Protein AF-A0A7S3B7K2-F1 (afdb_monomer)

Organism: NCBI:txid156174

pLDDT: mean 79.59, std 16.61, range [32.41, 98.31]

Mean predicted aligned error: 22.06 Å

Radius of gyration: 61.81 Å; Cα contacts (8 Å, |Δi|>4): 61; chains: 1; bounding box: 104×136×173 Å

Sequence (333 aa):
IVENVVEVEKVVGMREEEVEALRSSLQARADAEREELMKLNLLQRNEVERTQGELEAVQQRAAAEQEERDRLQHELEEIQAKIMHGGEHVQDRVTRQQQELNERARELEEQQAREIKLAQDRARAEEERLAQEEHYRTLEEEAEAKTKKLKQLYSKFRAAKTEILDLQAEQQQEKEDLLHTVRELTRQLHLQNMVI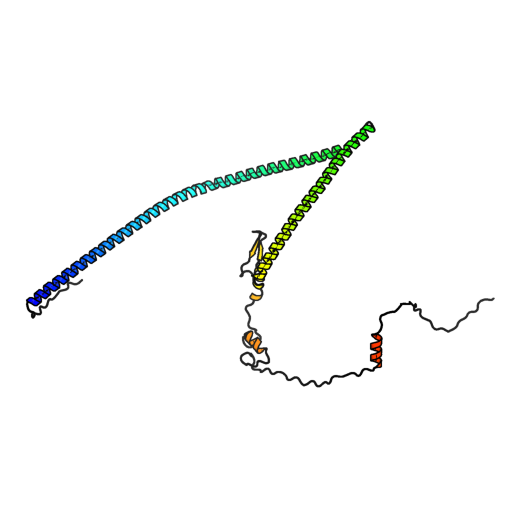DAFVPSEELAKLERRAVWDEDGSEEWRLLALSEVKDPEEEYRPVSQTSLLRPTSAFSLRLASDLSNNDPRFRADNVLSFDLDMPERTTADYEVDVNPTVRAALSAALQDDENLEVEAQENLPSMGGMGGWTPDAAGE

Foldseek 3Di:
DDDPDDDDDDPDDDDPVVVVVVVVVVVVVVVVVVVVVVVVVVVVVVVVVVVVVVVVVVVVVVVVVVVVVVVVVVVVVVVVVCVVVCVVVVVVVVVVVVVVVVVVVVVVVVVVVVVVVVVVVVVVVVVVVLPDDDDDPDPVVVVVVVVVSVVVVVVVVVVVVVVVVVVVVVVVVVVVVVVVVVVVVVVVVVVVVVVCVVPPPPVVVVVQVQQWDQDPPPDRDTDGHDPVVDDDPVVPDDDDQPPPQPDRADPVLVVQCVPLVRQDPVSDSDPDRRDDDDDDDDPDDDDDDPDDVVVVVVVVVVVDDPPDDDDDDDDDDDDDDDDDDDDDDDDDD

Secondary structure (DSSP, 8-state):
-------------S-HHHHHHHHHHHHHHHHHHHHHHHHHHHHHHHHHHHHHHHHHHHHHHHHHHHHHHHHHHHHHHHHHHHHHTTHHHHHHHHHHHHHHHHHHHHHHHHHHHHHHHHHHHHHHHHHHHHHSPP--SSHHHHHHHHHHHHHHHHHHHHHHHHHHHHHHHHHHHHHHHHHHHHHHHHHHHHHHHHHHHHHS-HHHHHHHHHHEEEETTTTSEEEEPPTTTS--TTTTS--PPPTTSSS---HHHHHHHH-TT---TTT-SSS-------PPP-----------HHHHHHHHHHTS--S--------------------PPP---

Solvent-accessible surface area (backbone atoms only — not comparable to full-atom values): 20617 Å² total; per-residue (Å²): 133,78,89,78,80,80,85,80,83,83,85,86,84,76,60,70,70,59,55,52,53,50,49,53,53,50,50,52,50,53,52,50,53,49,53,50,52,51,52,51,51,51,51,51,50,52,50,50,56,50,52,51,52,51,51,52,53,51,52,54,52,52,50,54,51,49,55,53,50,54,51,53,47,52,53,48,51,51,52,48,48,56,48,64,72,37,50,64,58,49,54,52,50,51,52,51,52,50,49,55,50,52,51,51,50,50,53,48,52,51,48,51,53,52,49,53,50,52,51,51,53,51,53,51,53,52,50,52,64,67,66,55,85,80,88,65,95,45,74,67,59,41,51,53,51,52,51,52,51,49,53,52,50,51,51,52,50,52,51,53,52,49,49,53,52,52,52,51,51,50,54,51,49,54,50,50,52,51,52,48,51,52,54,50,53,50,52,50,50,52,50,51,50,52,51,43,67,75,73,48,58,70,70,60,50,54,55,48,60,76,32,53,41,77,34,82,90,77,78,73,42,83,42,74,60,57,78,87,74,59,75,55,82,77,70,75,56,75,88,71,75,67,82,89,47,98,57,90,71,54,72,68,35,50,58,50,43,69,37,56,88,52,65,59,71,89,42,42,96,58,101,66,84,58,72,86,80,85,73,79,78,84,90,73,80,87,86,84,81,88,74,59,67,68,61,55,50,52,55,53,51,76,72,61,85,93,82,86,83,85,86,78,87,77,84,88,73,87,83,81,83,84,89,81,86,88,85,83,87,83,87,82,138

Structure (mmCIF, N/CA/C/O backbone):
data_AF-A0A7S3B7K2-F1
#
_entry.id   AF-A0A7S3B7K2-F1
#
loop_
_atom_site.group_PDB
_atom_site.id
_atom_site.type_symbol
_atom_site.label_atom_id
_atom_site.label_alt_id
_atom_site.label_comp_id
_atom_site.label_asym_id
_atom_site.label_entity_id
_atom_site.label_seq_id
_atom_site.pdbx_PDB_ins_code
_atom_site.Cartn_x
_atom_site.Cartn_y
_atom_site.Cartn_z
_atom_site.occupancy
_atom_site.B_iso_or_equiv
_atom_site.auth_seq_id
_atom_site.auth_comp_id
_atom_site.auth_asym_id
_atom_site.auth_atom_id
_atom_site.pdbx_PDB_model_num
ATOM 1 N N . ILE A 1 1 ? 59.067 40.474 -67.879 1.00 32.41 1 ILE A N 1
ATOM 2 C CA . ILE A 1 1 ? 59.082 39.691 -69.136 1.00 32.41 1 ILE A CA 1
ATOM 3 C C . ILE A 1 1 ? 59.601 40.649 -70.195 1.00 32.41 1 ILE A C 1
ATOM 5 O O . ILE A 1 1 ? 58.981 41.682 -70.387 1.00 32.41 1 ILE A O 1
ATOM 9 N N . VAL A 1 2 ? 60.908 40.577 -70.451 1.00 39.50 2 VAL A N 1
ATOM 10 C CA . VAL A 1 2 ? 61.465 40.072 -71.720 1.00 39.50 2 VAL A CA 1
ATOM 11 C C . VAL A 1 2 ? 61.005 40.968 -72.870 1.00 39.50 2 VAL A C 1
ATOM 13 O O . VAL A 1 2 ? 59.873 40.858 -73.331 1.00 39.50 2 VAL A O 1
ATOM 16 N N . GLU A 1 3 ? 61.886 41.883 -73.281 1.00 40.19 3 GLU A N 1
ATOM 17 C CA . GLU A 1 3 ? 61.774 42.585 -74.558 1.00 40.19 3 GLU A CA 1
ATOM 18 C C . GLU A 1 3 ? 61.804 41.527 -75.667 1.00 40.19 3 GLU A C 1
ATOM 20 O O . GLU A 1 3 ? 62.858 41.001 -76.019 1.00 40.19 3 GLU A O 1
ATOM 25 N N . ASN A 1 4 ? 60.632 41.154 -76.179 1.00 44.94 4 ASN A N 1
ATOM 26 C CA . ASN A 1 4 ? 60.542 40.323 -77.370 1.00 44.94 4 ASN A CA 1
ATOM 27 C C . ASN A 1 4 ? 60.810 41.214 -78.583 1.00 44.94 4 ASN A C 1
ATOM 29 O O . ASN A 1 4 ? 59.931 41.939 -79.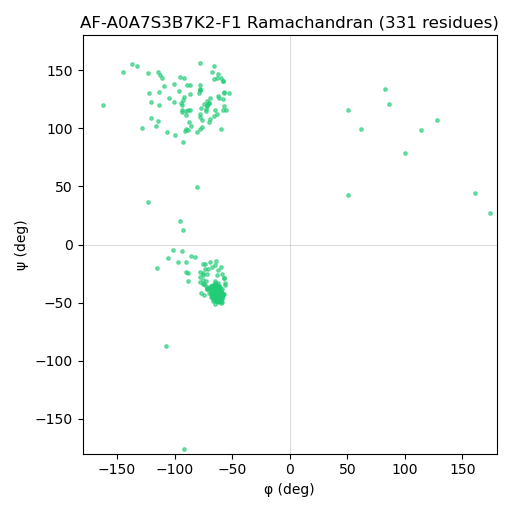050 1.00 44.94 4 ASN A O 1
ATOM 33 N N . VAL A 1 5 ? 62.046 41.158 -79.075 1.00 44.50 5 VAL A N 1
ATOM 34 C CA . VAL A 1 5 ? 62.423 41.658 -80.397 1.00 44.50 5 VAL A CA 1
ATOM 35 C C . VAL A 1 5 ? 61.706 40.789 -81.430 1.00 44.50 5 VAL A C 1
ATOM 37 O O . VAL A 1 5 ? 61.988 39.601 -81.560 1.00 44.50 5 VAL A O 1
ATOM 40 N N . VAL A 1 6 ? 60.732 41.370 -82.129 1.00 47.88 6 VAL A N 1
ATOM 41 C CA . VAL A 1 6 ? 60.029 40.711 -83.234 1.00 47.88 6 VAL A CA 1
ATOM 42 C C . VAL A 1 6 ? 60.778 41.041 -84.522 1.00 47.88 6 VAL A C 1
ATOM 44 O O . VAL A 1 6 ? 60.609 42.120 -85.091 1.00 47.88 6 VAL A O 1
ATOM 47 N N . GLU A 1 7 ? 61.631 40.124 -84.970 1.00 43.75 7 GLU A N 1
ATOM 48 C CA . GLU A 1 7 ? 62.194 40.157 -86.320 1.00 43.75 7 GLU A CA 1
ATOM 49 C C . GLU A 1 7 ? 61.115 39.724 -87.319 1.00 43.75 7 GLU A C 1
ATOM 51 O O . GLU A 1 7 ? 60.549 38.636 -87.220 1.00 43.75 7 GLU A O 1
ATOM 56 N N . VAL A 1 8 ? 60.796 40.598 -88.276 1.00 47.47 8 VAL A N 1
ATOM 57 C CA . VAL A 1 8 ? 59.839 40.307 -89.349 1.00 47.47 8 VAL A CA 1
ATOM 58 C C . VAL A 1 8 ? 60.617 40.107 -90.645 1.00 47.47 8 VAL A C 1
ATOM 60 O O . VAL A 1 8 ? 60.951 41.071 -91.337 1.00 47.47 8 VAL A O 1
ATOM 63 N N . GLU A 1 9 ? 60.895 38.852 -90.990 1.00 45.09 9 GLU A N 1
ATOM 64 C CA . GLU A 1 9 ? 61.381 38.482 -92.320 1.00 45.09 9 GLU A CA 1
ATOM 65 C C . GLU A 1 9 ? 60.247 38.621 -93.348 1.00 45.09 9 GLU A C 1
ATOM 67 O O . GLU A 1 9 ? 59.204 37.969 -93.265 1.00 45.09 9 GLU A O 1
ATOM 72 N N . LYS A 1 10 ? 60.438 39.491 -94.347 1.00 44.53 10 LYS A N 1
ATOM 73 C CA . LYS A 1 10 ? 59.529 39.610 -95.495 1.00 44.53 10 LYS A CA 1
ATOM 74 C C . LYS A 1 10 ? 59.916 38.596 -96.568 1.00 44.53 10 LYS A C 1
ATOM 76 O O . LYS A 1 10 ? 60.820 38.847 -97.360 1.00 44.53 10 LYS A O 1
ATOM 81 N N . VAL A 1 11 ? 59.176 37.495 -96.648 1.00 45.12 11 VAL A N 1
ATOM 82 C CA . VAL A 1 11 ? 59.174 36.622 -97.830 1.00 45.12 11 VAL A CA 1
ATOM 83 C C . VAL A 1 11 ? 58.297 37.279 -98.903 1.00 45.12 11 VAL A C 1
ATOM 85 O O . VAL A 1 11 ? 57.085 37.404 -98.742 1.00 45.12 11 VAL A O 1
ATOM 88 N N . VAL A 1 12 ? 58.919 37.772 -99.977 1.00 43.56 12 VAL A N 1
ATOM 89 C CA . VAL A 1 12 ? 58.253 38.476 -101.086 1.00 43.56 12 VAL A CA 1
ATOM 90 C C . VAL A 1 12 ? 57.928 37.472 -102.191 1.00 43.56 12 VAL A C 1
ATOM 92 O O . VAL A 1 12 ? 58.836 36.927 -102.813 1.00 43.56 12 VAL A O 1
ATOM 95 N N . GLY A 1 13 ? 56.640 37.229 -102.441 1.00 49.91 13 GLY A N 1
ATOM 96 C CA . GLY A 1 13 ? 56.217 36.333 -103.523 1.00 49.91 13 GLY A CA 1
ATOM 97 C C . GLY A 1 13 ? 54.722 36.019 -103.609 1.00 49.91 13 GLY A C 1
ATOM 98 O O . GLY A 1 13 ? 54.377 34.953 -104.104 1.00 49.91 13 GLY A O 1
ATOM 99 N N . MET A 1 14 ? 53.835 36.903 -103.142 1.00 49.34 14 MET A N 1
ATOM 100 C CA . MET A 1 14 ? 52.381 36.775 -103.341 1.00 49.34 14 MET A CA 1
ATOM 101 C C . MET A 1 14 ? 51.836 38.029 -104.032 1.00 49.34 14 MET A C 1
ATOM 103 O O . MET A 1 14 ? 52.397 39.114 -103.867 1.00 49.34 14 MET A O 1
ATOM 107 N N . ARG A 1 15 ? 50.790 37.875 -104.854 1.00 54.03 15 ARG A N 1
ATOM 108 C CA . ARG A 1 15 ? 50.164 38.972 -105.618 1.00 54.03 15 ARG A CA 1
ATOM 109 C C . ARG A 1 15 ? 49.562 40.002 -104.647 1.00 54.03 15 ARG A C 1
ATOM 111 O O . ARG A 1 15 ? 49.041 39.619 -103.605 1.00 54.03 15 ARG A O 1
ATOM 118 N N . GLU A 1 16 ? 49.623 41.296 -104.972 1.00 56.91 16 GLU A N 1
ATOM 119 C CA . GLU A 1 16 ? 49.194 42.391 -104.073 1.00 56.91 16 GLU A CA 1
ATOM 120 C C . GLU A 1 16 ? 47.730 42.254 -103.605 1.00 56.91 16 GLU A C 1
ATOM 122 O O . GLU A 1 16 ? 47.440 42.485 -102.432 1.00 56.91 16 GLU A O 1
ATOM 127 N N . GLU A 1 17 ? 46.840 41.747 -104.465 1.00 62.03 17 GLU A N 1
ATOM 128 C CA . GLU A 1 17 ? 45.433 41.467 -104.130 1.00 62.03 17 GLU A CA 1
ATOM 129 C C . GLU A 1 17 ? 45.273 40.381 -103.044 1.00 62.03 17 GLU A C 1
ATOM 131 O O . GLU A 1 17 ? 44.391 40.469 -102.190 1.00 62.03 17 GLU A O 1
ATOM 136 N N . GLU A 1 18 ? 46.153 39.374 -103.018 1.00 59.00 18 GLU A N 1
ATOM 137 C CA . GLU A 1 18 ? 46.124 38.299 -102.016 1.00 59.00 18 GLU A CA 1
ATOM 138 C C . GLU A 1 18 ? 46.626 38.798 -100.652 1.00 59.00 18 GLU A C 1
ATOM 140 O O . GLU A 1 18 ? 46.107 38.387 -99.616 1.00 59.00 18 GLU A O 1
ATOM 145 N N . VAL A 1 19 ? 47.587 39.731 -100.632 1.00 62.47 19 VAL A N 1
ATOM 146 C CA . VAL A 1 19 ? 48.135 40.336 -99.404 1.00 62.47 19 VAL A CA 1
ATOM 147 C C . VAL A 1 19 ? 47.135 41.297 -98.752 1.00 62.47 19 VAL A C 1
ATOM 149 O O . VAL A 1 19 ? 47.023 41.329 -97.524 1.00 62.47 19 VAL A O 1
ATOM 152 N N . GLU A 1 20 ? 46.382 42.063 -99.543 1.00 69.44 20 GLU A N 1
ATOM 153 C CA . GLU A 1 20 ? 45.321 42.948 -99.040 1.00 69.44 20 GLU A CA 1
ATOM 154 C C . GLU A 1 20 ? 44.092 42.168 -98.547 1.00 69.44 20 GLU A C 1
ATOM 156 O O . GLU A 1 20 ? 43.541 42.481 -97.484 1.00 69.44 20 GLU A O 1
ATOM 161 N N . ALA A 1 21 ? 43.712 41.089 -99.238 1.00 74.31 21 ALA A N 1
ATOM 162 C CA . ALA A 1 21 ? 42.692 40.160 -98.754 1.00 74.31 21 ALA A CA 1
ATOM 163 C C . ALA A 1 21 ? 43.126 39.471 -97.445 1.00 74.31 21 ALA A C 1
ATOM 165 O O . ALA A 1 21 ? 42.337 39.370 -96.502 1.00 74.31 21 ALA A O 1
ATOM 166 N N . LEU A 1 22 ? 44.400 39.069 -97.327 1.00 72.50 22 LEU A N 1
ATOM 167 C CA . LEU A 1 22 ? 44.930 38.497 -96.087 1.00 72.50 22 LEU A CA 1
ATOM 168 C C . LEU A 1 22 ? 44.886 39.517 -94.942 1.00 72.50 22 LEU A C 1
ATOM 170 O O . LEU A 1 22 ? 44.427 39.187 -93.852 1.00 72.50 22 LEU A O 1
ATOM 174 N N . ARG A 1 23 ? 45.304 40.766 -95.186 1.00 72.94 23 ARG A N 1
ATOM 175 C CA . ARG A 1 23 ? 45.275 41.843 -94.182 1.00 72.94 23 ARG A CA 1
ATOM 176 C C . ARG A 1 23 ? 43.864 42.176 -93.718 1.00 72.94 23 ARG A C 1
ATOM 178 O O . ARG A 1 23 ? 43.651 42.232 -92.514 1.00 72.94 23 ARG A O 1
ATOM 185 N N . SER A 1 24 ? 42.906 42.341 -94.628 1.00 79.88 24 SER A N 1
ATOM 186 C CA . SER A 1 24 ? 41.510 42.615 -94.252 1.00 79.88 24 SER A CA 1
ATOM 187 C C . SER A 1 24 ? 40.878 41.443 -93.491 1.00 79.88 24 SER A C 1
ATOM 189 O O . SER A 1 24 ? 40.187 41.666 -92.500 1.00 79.88 24 SER A O 1
ATOM 191 N N . SER A 1 25 ? 41.187 40.195 -93.867 1.00 79.25 2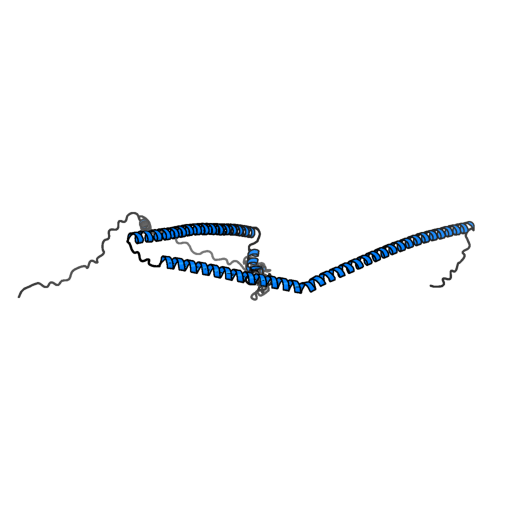5 SER A N 1
ATOM 192 C CA . SER A 1 25 ? 40.732 39.009 -93.126 1.00 79.25 25 SER A CA 1
ATOM 193 C C . SER A 1 25 ? 41.363 38.889 -91.730 1.00 79.25 25 SER A C 1
ATOM 195 O O . SER A 1 25 ? 40.678 38.518 -90.779 1.00 79.25 25 SER A O 1
ATOM 197 N N . LEU A 1 26 ? 42.644 39.244 -91.579 1.00 77.38 26 LEU A N 1
ATOM 198 C CA . LEU A 1 26 ? 43.333 39.289 -90.286 1.00 77.38 26 LEU A CA 1
ATOM 199 C C . LEU A 1 26 ? 42.789 40.413 -89.401 1.00 77.38 26 LEU A C 1
ATOM 201 O O . LEU A 1 26 ? 42.630 40.218 -88.201 1.00 77.38 26 LEU A O 1
ATOM 205 N N . GLN A 1 27 ? 42.468 41.565 -89.988 1.00 79.69 27 GLN A N 1
ATOM 206 C CA . GLN A 1 27 ? 41.894 42.701 -89.275 1.00 79.69 27 GLN A CA 1
ATOM 207 C C . GLN A 1 27 ? 40.470 42.387 -88.795 1.00 79.69 27 GLN A C 1
ATOM 209 O O . GLN A 1 27 ? 40.170 42.589 -87.625 1.00 79.69 27 GLN A O 1
ATOM 214 N N . ALA A 1 28 ? 39.646 41.754 -89.638 1.00 82.88 28 ALA A N 1
ATOM 215 C CA . ALA A 1 28 ? 38.327 41.258 -89.246 1.00 82.88 28 ALA A CA 1
ATOM 216 C C . ALA A 1 28 ? 38.397 40.186 -88.141 1.00 82.88 28 ALA A C 1
ATOM 218 O O . ALA A 1 28 ? 37.560 40.183 -87.242 1.00 82.88 28 ALA A O 1
ATOM 219 N N . ARG A 1 29 ? 39.404 39.298 -88.167 1.00 81.69 29 ARG A N 1
ATOM 220 C CA . ARG A 1 29 ? 39.645 38.332 -87.078 1.00 81.69 29 ARG A CA 1
ATOM 221 C C . ARG A 1 29 ? 40.063 39.021 -85.780 1.00 81.69 29 ARG A C 1
ATOM 223 O O . ARG A 1 29 ? 39.523 38.688 -84.735 1.00 81.69 29 ARG A O 1
ATOM 230 N N . ALA A 1 30 ? 40.961 40.001 -85.845 1.00 80.38 30 ALA A N 1
ATOM 231 C CA . ALA A 1 30 ? 41.401 40.752 -84.671 1.00 80.38 30 ALA A CA 1
ATOM 232 C C . ALA A 1 30 ? 40.271 41.592 -84.050 1.00 80.38 30 ALA A C 1
ATOM 234 O O . ALA A 1 30 ? 40.184 41.704 -82.828 1.00 80.38 30 ALA A O 1
ATOM 235 N N . ASP A 1 31 ? 39.396 42.175 -84.872 1.00 82.56 31 ASP A N 1
ATOM 236 C CA . ASP A 1 31 ? 38.240 42.930 -84.387 1.00 82.56 31 ASP A CA 1
ATOM 237 C C . ASP A 1 31 ? 37.167 41.995 -83.799 1.00 82.56 31 ASP A C 1
ATOM 239 O O . ASP A 1 31 ? 36.627 42.295 -82.734 1.00 82.56 31 ASP A O 1
ATOM 243 N N . ALA A 1 32 ? 36.947 40.813 -84.388 1.00 84.44 32 ALA A N 1
ATOM 244 C CA . ALA A 1 32 ? 36.090 39.780 -83.800 1.00 84.44 32 ALA A CA 1
ATOM 245 C C . ALA A 1 32 ? 36.627 39.277 -82.444 1.00 84.44 32 ALA A C 1
ATOM 247 O O . ALA A 1 32 ? 35.878 39.222 -81.471 1.00 84.44 32 ALA A O 1
ATOM 248 N N . GLU A 1 33 ? 37.930 38.993 -82.341 1.00 83.94 33 GLU A N 1
ATOM 249 C CA . GLU A 1 33 ? 38.580 38.603 -81.080 1.00 83.94 33 GLU A CA 1
ATOM 250 C C . GLU A 1 33 ? 38.473 39.709 -80.014 1.00 83.94 33 GLU A C 1
ATOM 252 O O . GLU A 1 33 ? 38.228 39.432 -78.839 1.00 83.94 33 GLU A O 1
ATOM 257 N N . ARG A 1 34 ? 38.598 40.986 -80.403 1.00 83.19 34 ARG A N 1
ATOM 258 C CA . ARG A 1 34 ? 38.394 42.127 -79.493 1.00 83.19 34 ARG A CA 1
ATOM 259 C C . ARG A 1 34 ? 36.957 42.227 -78.998 1.00 83.19 34 ARG A C 1
ATOM 261 O O . ARG A 1 34 ? 36.751 42.470 -77.810 1.00 83.19 34 ARG A O 1
ATOM 268 N N . GLU A 1 35 ? 35.975 42.049 -79.875 1.00 85.44 35 GLU A N 1
ATOM 269 C CA . GLU A 1 35 ? 34.563 42.053 -79.488 1.00 85.44 35 GLU A CA 1
ATOM 270 C C . GLU A 1 35 ? 34.222 40.889 -78.549 1.00 85.44 35 GLU A C 1
ATOM 272 O O . GLU A 1 35 ? 33.465 41.072 -77.592 1.00 85.44 35 GLU A O 1
ATOM 277 N N . GLU A 1 36 ? 34.791 39.706 -78.776 1.00 86.44 36 GLU A N 1
ATOM 278 C CA . GLU A 1 36 ? 34.639 38.552 -77.886 1.00 86.44 36 GLU A CA 1
ATOM 279 C C . GLU A 1 36 ? 35.268 38.802 -76.512 1.00 86.44 36 GLU A C 1
ATOM 281 O O . GLU A 1 36 ? 34.627 38.553 -75.489 1.00 86.44 36 GLU A O 1
ATOM 286 N N . LEU A 1 37 ? 36.472 39.380 -76.464 1.00 83.06 37 LEU A N 1
ATOM 287 C CA . LEU A 1 37 ? 37.129 39.752 -75.208 1.00 83.06 37 LEU A CA 1
ATOM 288 C C . LEU A 1 37 ? 36.356 40.831 -74.441 1.00 83.06 37 LEU A C 1
ATOM 290 O O . LEU A 1 37 ? 36.249 40.748 -73.218 1.00 83.06 37 LEU A O 1
ATOM 294 N N . MET A 1 38 ? 35.779 41.822 -75.129 1.00 84.06 38 MET A N 1
ATOM 295 C CA . MET A 1 38 ? 34.927 42.827 -74.483 1.00 84.06 38 MET A CA 1
ATOM 296 C C . MET A 1 38 ? 33.649 42.207 -73.915 1.00 84.06 38 MET A C 1
ATOM 298 O O . MET A 1 38 ? 33.267 42.528 -72.789 1.00 84.06 38 MET A O 1
ATOM 302 N N . LYS A 1 39 ? 33.008 41.288 -74.650 1.00 88.31 39 LYS A N 1
ATOM 303 C CA . LYS A 1 39 ? 31.843 40.538 -74.155 1.00 88.31 39 LYS A CA 1
ATOM 304 C C . LYS A 1 39 ? 32.209 39.702 -72.931 1.00 88.31 39 LYS A C 1
ATOM 306 O O . LYS A 1 39 ? 31.484 39.740 -71.941 1.00 88.31 39 LYS A O 1
ATOM 311 N N . LEU A 1 40 ? 33.348 39.009 -72.963 1.00 88.00 40 LEU A N 1
ATOM 312 C CA . LEU A 1 40 ? 33.837 38.220 -71.834 1.00 88.00 40 LEU A CA 1
ATOM 313 C C . LEU A 1 40 ? 34.119 39.100 -70.610 1.00 88.00 40 LEU A C 1
ATOM 315 O O . LEU A 1 40 ? 33.705 38.760 -69.506 1.00 88.00 40 LEU A O 1
ATOM 319 N N . ASN A 1 41 ? 34.764 40.253 -70.797 1.00 87.12 41 ASN A N 1
ATOM 320 C CA . ASN A 1 41 ? 35.059 41.177 -69.704 1.00 87.12 41 ASN A CA 1
ATOM 321 C C . ASN A 1 41 ? 33.782 41.777 -69.094 1.00 87.12 41 ASN A C 1
ATOM 323 O O . ASN A 1 41 ? 33.684 41.904 -67.875 1.00 87.12 41 ASN A O 1
ATOM 327 N N . LEU A 1 42 ? 32.779 42.086 -69.922 1.00 90.06 42 LEU A N 1
ATOM 328 C CA . LEU A 1 42 ? 31.476 42.554 -69.453 1.00 90.06 42 LEU A CA 1
ATOM 329 C C . LEU A 1 42 ? 30.747 41.476 -68.638 1.00 90.06 42 LEU A C 1
ATOM 331 O O . LEU A 1 42 ? 30.188 41.779 -67.587 1.00 90.06 42 LEU A O 1
ATOM 335 N N . LEU A 1 43 ? 30.778 40.219 -69.091 1.00 87.81 43 LEU A N 1
ATOM 336 C CA . LEU A 1 43 ? 30.202 39.091 -68.354 1.00 87.81 43 LEU A CA 1
ATOM 337 C C . LEU A 1 43 ? 30.907 38.883 -67.009 1.00 87.81 43 LEU A C 1
ATOM 339 O O . LEU A 1 43 ? 30.234 38.824 -65.985 1.00 87.81 43 LEU A O 1
ATOM 343 N N . GLN A 1 44 ? 32.242 38.879 -66.995 1.00 86.81 44 GLN A N 1
ATOM 344 C CA . GLN A 1 44 ? 33.032 38.769 -65.765 1.00 86.81 44 GLN A CA 1
ATOM 345 C C . GLN A 1 44 ? 32.737 39.910 -64.791 1.00 86.81 44 GLN A C 1
ATOM 347 O O . GLN A 1 44 ? 32.572 39.682 -63.597 1.00 86.81 44 GLN A O 1
ATOM 352 N N . ARG A 1 45 ? 32.629 41.144 -65.288 1.00 87.69 45 ARG A N 1
ATOM 353 C CA . ARG A 1 45 ? 32.286 42.297 -64.455 1.00 87.69 45 ARG A CA 1
ATOM 354 C C . ARG A 1 45 ? 30.891 42.160 -63.847 1.00 87.69 45 ARG A C 1
ATOM 356 O O . ARG A 1 45 ? 30.738 42.396 -62.655 1.00 87.69 45 ARG A O 1
ATOM 363 N N . ASN A 1 46 ? 29.908 41.717 -64.629 1.00 89.69 46 ASN A N 1
ATOM 364 C CA . ASN A 1 46 ? 28.558 41.466 -64.128 1.00 89.69 46 ASN A CA 1
ATOM 365 C C . ASN A 1 46 ? 28.535 40.341 -63.078 1.00 89.69 46 ASN A C 1
ATOM 367 O O . ASN A 1 46 ? 27.794 40.432 -62.105 1.00 89.69 46 ASN A O 1
ATOM 371 N N . GLU A 1 47 ? 29.335 39.285 -63.240 1.00 88.75 47 GLU A N 1
ATOM 372 C CA . GLU A 1 47 ? 29.463 38.212 -62.242 1.00 88.75 47 GLU A CA 1
ATOM 373 C C . GLU A 1 47 ? 30.125 38.706 -60.948 1.00 88.75 47 GLU A C 1
ATOM 375 O O . GLU A 1 47 ? 29.665 38.380 -59.852 1.00 88.75 47 GLU A O 1
ATOM 380 N N . VAL A 1 48 ? 31.155 39.548 -61.053 1.00 91.31 48 VAL A N 1
ATOM 381 C CA . VAL A 1 48 ? 31.792 40.187 -59.893 1.00 91.31 48 VAL A CA 1
ATOM 382 C C . VAL A 1 48 ? 30.813 41.118 -59.173 1.00 91.31 48 VAL A C 1
ATOM 384 O O . VAL A 1 48 ? 30.695 41.042 -57.956 1.00 91.31 48 VAL A O 1
ATOM 387 N N . GLU A 1 49 ? 30.056 41.944 -59.896 1.00 91.06 49 GLU A N 1
ATOM 388 C CA . GLU A 1 49 ? 29.063 42.847 -59.292 1.00 91.06 49 GLU A CA 1
ATOM 389 C C . GLU A 1 49 ? 27.923 42.063 -58.610 1.00 91.06 49 GLU A C 1
ATOM 391 O O . GLU A 1 49 ? 27.483 42.427 -57.519 1.00 91.06 49 GLU A O 1
ATOM 396 N N . ARG A 1 50 ? 27.488 40.934 -59.189 1.00 91.12 50 ARG A N 1
ATOM 397 C CA . ARG A 1 50 ? 26.487 40.047 -58.566 1.00 91.12 50 ARG A CA 1
ATOM 398 C C . ARG A 1 50 ? 27.008 39.378 -57.299 1.00 91.12 50 ARG A C 1
ATOM 400 O O . ARG A 1 50 ? 26.329 39.415 -56.278 1.00 91.12 50 ARG A O 1
ATOM 407 N N . THR A 1 51 ? 28.205 38.799 -57.352 1.00 89.44 51 THR A N 1
ATOM 408 C CA . THR A 1 51 ? 28.809 38.118 -56.194 1.00 89.44 51 THR A CA 1
ATOM 409 C C . THR A 1 51 ? 29.140 39.093 -55.063 1.00 89.44 51 THR A C 1
ATOM 411 O O . THR A 1 51 ? 28.955 38.752 -53.897 1.00 89.44 51 THR A O 1
ATOM 414 N N . GLN A 1 52 ? 29.552 40.325 -55.382 1.00 91.31 52 GLN A N 1
ATOM 415 C CA . GLN A 1 52 ? 29.727 41.392 -54.392 1.00 91.31 52 GLN A CA 1
ATOM 416 C C . GLN A 1 52 ? 28.399 41.777 -53.732 1.00 91.31 52 GLN A C 1
ATOM 418 O O . GLN A 1 52 ? 28.329 41.818 -52.505 1.00 91.31 52 GLN A O 1
ATOM 423 N N . GLY A 1 53 ? 27.329 41.966 -54.512 1.00 92.88 53 GLY A N 1
ATOM 424 C CA . GLY A 1 53 ? 26.003 42.262 -53.961 1.00 92.88 53 GLY A CA 1
ATOM 425 C C . GLY A 1 53 ? 25.447 41.135 -53.080 1.00 92.88 53 GLY A C 1
ATOM 426 O O . GLY A 1 53 ? 24.859 41.396 -52.031 1.00 92.88 53 GLY A O 1
ATOM 427 N N . GLU A 1 54 ? 25.663 39.874 -53.462 1.00 91.81 54 GLU A N 1
ATOM 428 C CA . GLU A 1 54 ? 25.284 38.716 -52.643 1.00 91.81 54 GLU A CA 1
ATOM 429 C C . GLU A 1 54 ? 26.080 38.659 -51.332 1.00 91.81 54 GLU A C 1
ATOM 431 O O . GLU A 1 54 ? 25.497 38.412 -50.273 1.00 91.81 54 GLU A O 1
ATOM 436 N N . LEU A 1 55 ? 27.385 38.945 -51.372 1.00 90.19 55 LEU A N 1
ATOM 437 C CA . LEU A 1 55 ? 28.232 38.982 -50.180 1.00 9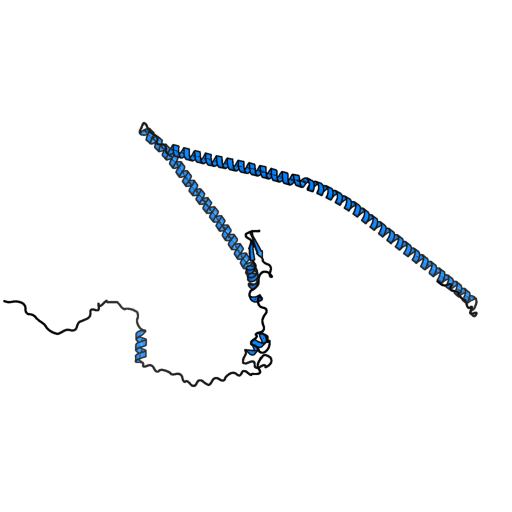0.19 55 LEU A CA 1
ATOM 438 C C . LEU A 1 55 ? 27.800 40.092 -49.210 1.00 90.19 55 LEU A C 1
ATOM 440 O O . LEU A 1 55 ? 27.682 39.839 -48.011 1.00 90.19 55 LEU A O 1
ATOM 444 N N . GLU A 1 56 ? 27.515 41.293 -49.716 1.00 93.44 56 GLU A N 1
ATOM 445 C CA . GLU A 1 56 ? 27.016 42.414 -48.911 1.00 93.44 56 GLU A CA 1
ATOM 446 C C . GLU A 1 56 ? 25.652 42.097 -48.278 1.00 93.44 56 GLU A C 1
ATOM 448 O O . GLU A 1 56 ? 25.440 42.356 -47.092 1.00 93.44 56 GLU A O 1
ATOM 453 N N . ALA A 1 57 ? 24.742 41.462 -49.024 1.00 93.88 57 ALA A N 1
ATOM 454 C CA . ALA A 1 57 ? 23.443 41.046 -48.499 1.00 93.88 57 ALA A CA 1
ATOM 455 C C . ALA A 1 57 ? 23.570 39.989 -47.387 1.00 93.88 57 ALA A C 1
ATOM 457 O O . ALA A 1 57 ? 22.838 40.040 -46.395 1.00 93.88 57 ALA A O 1
ATOM 458 N N . VAL A 1 58 ? 24.500 39.038 -47.523 1.00 93.94 58 VAL A N 1
ATOM 459 C CA . VAL A 1 58 ? 24.785 38.040 -46.479 1.00 93.94 58 VAL A CA 1
ATOM 460 C C . VAL A 1 58 ? 25.393 38.703 -45.241 1.00 93.94 58 VAL A C 1
ATOM 462 O O . VAL A 1 58 ? 24.977 38.390 -44.127 1.00 93.94 58 VAL A O 1
ATOM 465 N N . GLN A 1 59 ? 26.314 39.654 -45.414 1.00 91.31 59 GLN A N 1
ATOM 466 C CA . GLN A 1 59 ? 26.908 40.398 -44.298 1.00 91.31 59 GLN A CA 1
ATOM 467 C C . GLN A 1 59 ? 25.868 41.216 -43.525 1.00 91.31 59 GLN A C 1
ATOM 469 O O . GLN A 1 59 ? 25.862 41.183 -42.297 1.00 91.31 59 GLN A O 1
ATOM 474 N N . GLN A 1 60 ? 24.949 41.896 -44.217 1.00 92.75 60 GLN A N 1
ATOM 475 C CA . GLN A 1 60 ? 23.872 42.648 -43.564 1.00 92.75 60 GLN A CA 1
ATOM 476 C C . GLN A 1 60 ? 22.919 41.739 -42.779 1.00 92.75 60 GLN A C 1
ATOM 478 O O . GLN A 1 60 ? 22.527 42.076 -41.664 1.00 92.75 60 GLN A O 1
ATOM 483 N N . ARG A 1 61 ? 22.574 40.563 -43.324 1.00 92.12 61 ARG A N 1
ATOM 484 C CA . ARG A 1 61 ? 21.751 39.573 -42.610 1.00 92.12 61 ARG A CA 1
ATOM 485 C C . ARG A 1 61 ? 22.451 39.044 -41.364 1.00 92.12 61 ARG A C 1
ATOM 487 O O . ARG A 1 61 ? 21.824 38.973 -40.315 1.00 92.12 61 ARG A O 1
ATOM 494 N N . ALA A 1 62 ? 23.741 38.729 -41.473 1.00 91.06 62 ALA A N 1
ATOM 495 C CA . ALA A 1 62 ? 24.535 38.279 -40.337 1.00 91.06 62 ALA A CA 1
ATOM 496 C C . ALA A 1 62 ? 24.620 39.357 -39.244 1.00 91.06 62 ALA A C 1
ATOM 498 O O . ALA A 1 62 ? 24.481 39.033 -38.072 1.00 91.06 62 ALA A O 1
ATOM 499 N N . ALA A 1 63 ? 24.794 40.632 -39.608 1.00 94.56 63 ALA A N 1
ATOM 500 C CA . ALA A 1 63 ? 24.812 41.733 -38.645 1.00 94.56 63 ALA A CA 1
ATOM 501 C C . ALA A 1 63 ? 23.468 41.889 -37.910 1.00 94.56 63 ALA A C 1
ATOM 503 O O . ALA A 1 63 ? 23.454 41.968 -36.686 1.00 94.56 63 ALA A O 1
ATOM 504 N N . ALA A 1 64 ? 22.345 41.852 -38.635 1.00 94.31 64 ALA A N 1
ATOM 505 C CA . ALA A 1 64 ? 21.015 41.916 -38.026 1.00 94.31 64 ALA A CA 1
ATOM 506 C C . ALA A 1 64 ? 20.747 40.727 -37.084 1.00 94.31 64 ALA A C 1
ATOM 508 O O . ALA A 1 64 ? 20.167 40.898 -36.017 1.00 94.31 64 ALA A O 1
ATOM 509 N N . GLU A 1 65 ? 21.202 39.526 -37.449 1.00 92.62 65 GLU A N 1
ATOM 510 C CA . GLU A 1 65 ? 21.082 38.345 -36.592 1.00 92.62 65 GLU A CA 1
ATOM 511 C C . GLU A 1 65 ? 21.917 38.477 -35.309 1.00 92.62 65 GLU A C 1
ATOM 513 O O . GLU A 1 65 ? 21.447 38.092 -34.242 1.00 92.62 65 GLU A O 1
ATOM 518 N N . GLN A 1 66 ? 23.123 39.055 -35.377 1.00 91.69 66 GLN A N 1
ATOM 519 C CA . GLN A 1 66 ? 23.929 39.332 -34.180 1.00 91.69 66 GLN A CA 1
ATOM 520 C C . GLN A 1 66 ? 23.243 40.351 -33.261 1.00 91.69 66 GLN A C 1
ATOM 522 O O . GLN A 1 66 ? 23.151 40.109 -32.063 1.00 91.69 66 GLN A O 1
ATOM 527 N N . GLU A 1 67 ? 22.682 41.435 -33.807 1.00 94.62 67 GLU A N 1
ATOM 528 C CA . GLU A 1 67 ? 21.957 42.430 -33.003 1.00 94.62 67 GLU A CA 1
ATOM 529 C C . GLU A 1 67 ? 20.744 41.828 -32.274 1.00 94.62 67 GLU A C 1
ATOM 531 O O . GLU A 1 67 ? 20.509 42.127 -31.103 1.00 94.62 67 GLU A O 1
ATOM 536 N N . GLU A 1 68 ? 19.973 40.962 -32.938 1.00 93.31 68 GLU A N 1
ATOM 537 C CA . GLU A 1 68 ? 18.850 40.258 -32.305 1.00 93.31 68 GLU A CA 1
ATOM 538 C C . GLU A 1 68 ? 19.329 39.265 -31.236 1.00 93.31 68 GLU A C 1
ATOM 540 O O . GLU A 1 68 ? 18.726 39.163 -30.165 1.00 93.31 68 GLU A O 1
ATOM 545 N N . ARG A 1 69 ? 20.445 38.565 -31.478 1.00 92.00 69 ARG A N 1
ATOM 546 C CA . ARG A 1 69 ? 21.054 37.675 -30.480 1.00 92.00 69 ARG A CA 1
ATOM 547 C C . ARG A 1 69 ? 21.506 38.437 -29.239 1.00 92.00 69 ARG A C 1
ATOM 549 O O . ARG A 1 69 ? 21.207 37.985 -28.137 1.00 92.00 69 ARG A O 1
ATOM 556 N N . ASP A 1 70 ? 22.150 39.587 -29.407 1.00 93.50 70 ASP A N 1
ATOM 557 C CA . ASP A 1 70 ? 22.608 40.424 -28.295 1.00 93.50 70 ASP A CA 1
ATOM 558 C C . ASP A 1 70 ? 21.426 40.971 -27.478 1.00 93.50 70 ASP A C 1
ATOM 560 O O . ASP A 1 70 ? 21.465 40.981 -26.246 1.00 93.50 70 ASP A O 1
ATOM 564 N N . ARG A 1 71 ? 20.326 41.360 -28.141 1.00 95.94 71 ARG A N 1
ATOM 565 C CA . ARG A 1 71 ? 19.085 41.778 -27.463 1.00 95.94 71 ARG A CA 1
ATOM 566 C C . ARG A 1 71 ? 18.480 40.657 -26.626 1.00 95.94 71 ARG A C 1
ATOM 568 O O . ARG A 1 71 ? 18.175 40.871 -25.454 1.00 95.94 71 ARG A O 1
ATOM 575 N N . LEU A 1 72 ? 18.327 39.469 -27.215 1.00 91.75 72 LEU A N 1
ATOM 576 C CA . LEU A 1 72 ? 17.796 38.299 -26.512 1.00 91.75 72 LEU A CA 1
ATOM 577 C C . LEU A 1 72 ? 18.704 37.885 -25.353 1.00 91.75 72 LEU A C 1
ATOM 579 O O . LEU A 1 72 ? 18.213 37.476 -24.303 1.00 91.75 72 LEU A O 1
ATOM 583 N N . GLN A 1 73 ? 20.020 38.010 -25.522 1.00 92.25 73 GLN A N 1
ATOM 584 C CA . GLN A 1 73 ? 20.973 37.724 -24.462 1.00 92.25 73 GLN A CA 1
ATOM 585 C C . GLN A 1 73 ? 20.824 38.708 -23.296 1.00 92.25 73 GLN A C 1
ATOM 587 O O . GLN A 1 73 ? 20.750 38.267 -22.152 1.00 92.25 73 GLN A O 1
ATOM 592 N N . HIS A 1 74 ? 20.683 40.008 -23.564 1.00 94.06 74 HIS A N 1
ATOM 593 C CA . HIS A 1 74 ? 20.432 41.002 -22.518 1.00 94.06 74 HIS A CA 1
ATOM 594 C C . HIS A 1 74 ? 19.103 40.749 -21.784 1.00 94.06 74 HIS A C 1
ATOM 596 O O . HIS A 1 74 ? 19.035 40.835 -20.559 1.00 94.06 74 HIS A O 1
ATOM 602 N N . GLU A 1 75 ? 18.037 40.396 -22.507 1.00 91.88 75 GLU A N 1
ATOM 603 C CA . GLU A 1 75 ? 16.743 40.066 -21.898 1.00 91.88 75 GLU A CA 1
ATOM 604 C C . GLU A 1 75 ? 16.825 38.799 -21.030 1.00 91.88 75 GLU A C 1
ATOM 606 O O . GLU A 1 75 ? 16.290 38.762 -19.917 1.00 91.88 75 GLU A O 1
ATOM 611 N N . LEU A 1 76 ? 17.560 37.780 -21.488 1.00 85.06 76 LEU A N 1
ATOM 612 C CA . LEU A 1 76 ? 17.850 36.586 -20.697 1.00 85.06 76 LEU A CA 1
ATOM 613 C C . LEU A 1 76 ? 18.666 36.916 -19.447 1.00 85.06 76 LEU A C 1
ATOM 615 O O . LEU A 1 76 ? 18.332 36.416 -18.376 1.00 85.06 76 LEU A O 1
ATOM 619 N N . GLU A 1 77 ? 19.690 37.760 -19.550 1.00 88.50 77 GLU A N 1
ATOM 620 C CA . GLU A 1 77 ? 20.501 38.202 -18.411 1.00 88.50 77 GLU A CA 1
ATOM 621 C C . GLU A 1 77 ? 19.659 38.980 -17.388 1.00 88.50 77 GLU A C 1
ATOM 623 O O . GLU A 1 77 ? 19.778 38.745 -16.185 1.00 88.50 77 GLU A O 1
ATOM 628 N N . GLU A 1 78 ? 18.731 39.833 -17.831 1.00 87.81 78 GLU A N 1
ATOM 629 C CA . GLU A 1 78 ? 17.791 40.516 -16.936 1.00 87.81 78 GLU A CA 1
ATOM 630 C C . GLU A 1 78 ? 16.839 39.550 -16.222 1.00 87.81 78 GLU A C 1
ATOM 632 O O . GLU A 1 78 ? 16.579 39.699 -15.023 1.00 87.81 78 GLU A O 1
ATOM 637 N N . ILE A 1 79 ? 16.277 38.578 -16.947 1.00 80.31 79 ILE A N 1
ATOM 638 C CA . ILE A 1 79 ? 15.384 37.565 -16.372 1.00 80.31 79 ILE A CA 1
ATOM 639 C C . ILE A 1 79 ? 16.164 36.686 -15.390 1.00 80.31 79 ILE A C 1
ATOM 641 O O . ILE A 1 79 ? 15.695 36.441 -14.278 1.00 80.31 79 ILE A O 1
ATOM 645 N N . GLN A 1 80 ? 17.378 36.270 -15.753 1.00 75.44 80 GLN A N 1
ATOM 646 C CA . GLN A 1 80 ? 18.271 35.519 -14.876 1.00 75.44 80 GLN A CA 1
ATOM 647 C C . GLN A 1 80 ? 18.633 36.327 -13.635 1.00 75.44 80 GLN A C 1
ATOM 649 O O . GLN A 1 80 ? 18.554 35.788 -12.539 1.00 75.44 80 GLN A O 1
ATOM 654 N N . ALA A 1 81 ? 18.938 37.621 -13.751 1.00 75.38 81 ALA A N 1
ATOM 655 C CA . ALA A 1 81 ? 19.189 38.466 -12.592 1.00 75.38 81 ALA A CA 1
ATOM 656 C C . ALA A 1 81 ? 17.944 38.554 -11.694 1.00 75.38 81 ALA A C 1
ATOM 658 O O . ALA A 1 81 ? 18.055 38.366 -10.485 1.00 75.38 81 ALA A O 1
ATOM 659 N N . LYS A 1 82 ? 16.744 38.751 -12.251 1.00 75.31 82 LYS A N 1
ATOM 660 C CA . LYS A 1 82 ? 15.491 38.773 -11.468 1.00 75.31 82 LYS A CA 1
ATOM 661 C C . LYS A 1 82 ? 15.232 37.447 -10.740 1.00 75.31 82 LYS A C 1
ATOM 663 O O . LYS A 1 82 ? 14.759 37.467 -9.608 1.00 75.31 82 LYS A O 1
ATOM 668 N N . ILE A 1 83 ? 15.568 36.308 -11.347 1.00 67.06 83 ILE A N 1
ATOM 669 C CA . ILE A 1 83 ? 15.412 34.979 -10.733 1.00 67.06 83 ILE A CA 1
ATOM 670 C C . ILE A 1 83 ? 16.513 34.708 -9.697 1.00 67.06 83 ILE A C 1
ATOM 672 O O . ILE A 1 83 ? 16.216 34.231 -8.607 1.00 67.06 83 ILE A O 1
ATOM 676 N N . MET A 1 84 ? 17.765 35.068 -9.985 1.00 59.47 84 MET A N 1
ATOM 677 C CA . MET A 1 84 ? 18.909 34.872 -9.086 1.00 59.47 84 MET A CA 1
ATOM 678 C C . MET A 1 84 ? 18.793 35.723 -7.817 1.00 59.47 84 MET A C 1
ATOM 680 O O . MET A 1 84 ? 19.048 35.223 -6.727 1.00 59.47 84 MET A O 1
ATOM 684 N N . HIS A 1 85 ? 18.320 36.968 -7.929 1.00 58.12 85 HIS A N 1
ATOM 685 C CA . HIS A 1 85 ? 18.016 37.821 -6.771 1.00 58.12 85 HIS A CA 1
ATOM 686 C C . HIS A 1 85 ? 16.626 37.521 -6.168 1.00 58.12 85 HIS A C 1
ATOM 688 O O . HIS A 1 85 ? 16.303 37.988 -5.079 1.00 58.12 85 HIS A O 1
ATOM 694 N N . GLY A 1 86 ? 15.798 36.725 -6.856 1.00 54.41 86 GLY A N 1
ATOM 695 C CA . GLY A 1 86 ? 14.512 36.217 -6.369 1.00 54.41 86 GLY A CA 1
ATOM 696 C C . GLY A 1 86 ? 14.600 34.875 -5.626 1.00 54.41 86 GLY A C 1
ATOM 697 O O . GLY A 1 86 ? 13.659 34.517 -4.918 1.00 54.41 86 GLY A O 1
ATOM 698 N N . GLY A 1 87 ? 15.713 34.141 -5.741 1.00 55.06 87 GLY A N 1
ATOM 699 C CA . GLY A 1 87 ? 15.912 32.830 -5.109 1.00 55.06 87 GLY A CA 1
ATOM 700 C C . GLY A 1 87 ? 15.952 32.873 -3.577 1.00 55.06 87 GLY A C 1
ATOM 701 O O . GLY A 1 87 ? 15.403 31.984 -2.928 1.00 55.06 87 GLY A O 1
ATOM 702 N N . GLU A 1 88 ? 16.502 33.946 -3.002 1.00 56.03 88 GLU A N 1
ATOM 703 C CA . GLU A 1 88 ? 16.540 34.171 -1.548 1.00 56.03 88 GLU A CA 1
ATOM 704 C C . GLU A 1 88 ? 15.122 34.401 -0.983 1.00 56.03 88 GLU A C 1
ATOM 706 O O . GLU A 1 88 ? 14.751 33.852 0.050 1.00 56.03 88 GLU A O 1
ATOM 711 N N . HIS A 1 89 ? 14.250 35.090 -1.731 1.00 57.84 89 HIS A N 1
ATOM 712 C CA . HIS A 1 89 ? 12.872 35.358 -1.304 1.00 57.84 89 HIS A CA 1
ATOM 713 C C . HIS A 1 89 ? 11.927 34.156 -1.472 1.00 57.84 89 HIS A C 1
ATOM 715 O O . HIS A 1 89 ? 10.942 34.038 -0.743 1.00 57.84 89 HIS A O 1
ATOM 721 N N . VAL A 1 90 ? 12.196 33.256 -2.426 1.00 62.88 90 VAL A N 1
ATOM 722 C CA . VAL A 1 90 ? 11.398 32.032 -2.616 1.00 62.88 90 VAL A CA 1
ATOM 723 C C . VAL A 1 90 ? 11.703 31.013 -1.522 1.00 62.88 90 VAL A C 1
ATOM 725 O O . VAL A 1 90 ? 10.763 30.457 -0.958 1.00 62.88 90 VAL A O 1
ATOM 728 N N . GLN A 1 91 ? 12.974 30.812 -1.161 1.00 64.81 91 GLN A N 1
ATOM 729 C CA . GLN A 1 91 ? 13.330 29.955 -0.023 1.00 64.81 91 GLN A CA 1
ATOM 730 C C . GLN A 1 91 ? 12.769 30.511 1.292 1.00 64.81 91 GLN A C 1
ATOM 732 O O . GLN A 1 91 ? 12.160 29.764 2.058 1.00 64.81 91 GLN A O 1
ATOM 737 N N . ASP A 1 92 ? 12.851 31.823 1.514 1.00 74.75 92 ASP A N 1
ATOM 738 C CA . ASP A 1 92 ? 12.248 32.474 2.682 1.00 74.75 92 ASP A CA 1
ATOM 739 C C . ASP A 1 92 ? 10.716 32.365 2.705 1.00 74.75 92 ASP A C 1
ATOM 741 O O . ASP A 1 92 ? 10.103 32.175 3.755 1.00 74.75 92 ASP A O 1
ATOM 745 N N . ARG A 1 93 ? 10.057 32.454 1.545 1.00 73.38 93 ARG A N 1
ATOM 746 C CA . ARG A 1 93 ? 8.602 32.289 1.454 1.00 73.38 93 ARG A CA 1
ATOM 747 C C . ARG A 1 93 ? 8.178 30.846 1.709 1.00 73.38 93 ARG A C 1
ATOM 749 O O . ARG A 1 93 ? 7.197 30.636 2.416 1.00 73.38 93 ARG A O 1
ATOM 756 N N . VAL A 1 94 ? 8.908 29.871 1.171 1.00 78.31 94 VAL A N 1
ATOM 757 C CA . VAL A 1 94 ? 8.642 28.441 1.384 1.00 78.31 94 VAL A CA 1
ATOM 758 C C . VAL A 1 94 ? 8.898 28.057 2.839 1.00 78.31 94 VAL A C 1
ATOM 760 O O . VAL A 1 94 ? 8.069 27.386 3.440 1.00 78.31 94 VAL A O 1
ATOM 763 N N . THR A 1 95 ? 9.988 28.530 3.445 1.00 82.00 95 THR A N 1
ATOM 764 C CA . THR A 1 95 ? 10.285 28.270 4.864 1.00 82.00 95 THR A CA 1
ATOM 765 C C . THR A 1 95 ? 9.250 28.899 5.792 1.00 82.00 95 THR A C 1
ATOM 767 O O . THR A 1 95 ? 8.794 28.225 6.712 1.00 82.00 95 THR A O 1
ATOM 770 N N . ARG A 1 96 ? 8.801 30.134 5.528 1.00 83.75 96 ARG A N 1
ATOM 771 C CA . ARG A 1 96 ? 7.695 30.761 6.276 1.00 83.75 96 ARG A CA 1
ATOM 772 C C . ARG A 1 96 ? 6.383 30.005 6.113 1.00 83.75 96 ARG A C 1
ATOM 774 O O . ARG A 1 96 ? 5.725 29.727 7.105 1.00 83.75 96 ARG A O 1
ATOM 781 N N . GLN A 1 97 ? 6.026 29.618 4.889 1.00 83.50 97 GLN A N 1
ATOM 782 C CA . GLN A 1 97 ? 4.827 28.812 4.643 1.00 83.50 97 GLN A CA 1
ATOM 783 C C . GLN A 1 97 ? 4.905 27.458 5.353 1.00 83.50 97 GLN A C 1
ATOM 785 O O . GLN A 1 97 ? 3.924 27.025 5.948 1.00 83.50 97 GLN A O 1
ATOM 790 N N . GLN A 1 98 ? 6.071 26.813 5.353 1.00 84.38 98 GLN A N 1
ATOM 791 C CA . GLN A 1 98 ? 6.281 25.556 6.063 1.00 84.38 98 GLN A CA 1
ATOM 792 C C . GLN A 1 98 ? 6.177 25.734 7.583 1.00 84.38 98 GLN A C 1
ATOM 794 O O . GLN A 1 98 ? 5.590 24.891 8.256 1.00 84.38 98 GLN A O 1
ATOM 799 N N . GLN A 1 99 ? 6.717 26.824 8.130 1.00 91.88 99 GLN A N 1
ATOM 800 C CA . GLN A 1 99 ? 6.586 27.158 9.550 1.00 91.88 99 GLN A CA 1
ATOM 801 C C . GLN A 1 99 ? 5.125 27.413 9.929 1.00 91.88 99 GLN A C 1
ATOM 803 O O . GLN A 1 99 ? 4.645 26.790 10.868 1.00 91.88 99 GLN A O 1
ATOM 808 N N . GLU A 1 100 ? 4.393 28.219 9.155 1.00 91.25 100 GLU A N 1
ATOM 809 C CA . GLU A 1 100 ? 2.961 28.467 9.373 1.00 91.25 100 GLU A CA 1
ATOM 810 C C . GLU A 1 100 ? 2.131 27.175 9.293 1.00 91.25 100 GLU A C 1
ATOM 812 O O . GLU A 1 100 ? 1.215 26.967 10.090 1.00 91.25 100 GLU A O 1
ATOM 817 N N . LEU A 1 101 ? 2.440 26.283 8.345 1.00 89.88 101 LEU A N 1
ATOM 818 C CA . LEU A 1 101 ? 1.779 24.981 8.238 1.00 89.88 101 LEU A CA 1
ATOM 819 C C . LE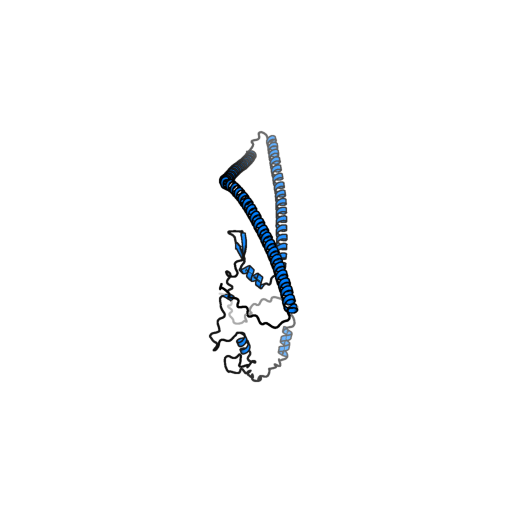U A 1 101 ? 2.082 24.092 9.445 1.00 89.88 101 LEU A C 1
ATOM 821 O O . LEU A 1 101 ? 1.167 23.476 9.984 1.00 89.88 101 LEU A O 1
ATOM 825 N N . ASN A 1 102 ? 3.336 24.053 9.894 1.00 92.88 102 ASN A N 1
ATOM 826 C CA . ASN A 1 102 ? 3.738 23.280 11.066 1.00 92.88 102 ASN A CA 1
ATOM 827 C C . ASN A 1 102 ? 3.101 23.823 12.354 1.00 92.88 102 ASN A C 1
ATOM 829 O O . ASN A 1 102 ? 2.690 23.044 13.211 1.00 92.88 102 ASN A O 1
ATOM 833 N N . GLU A 1 103 ? 3.006 25.144 12.502 1.00 95.12 103 GLU A N 1
ATOM 834 C CA . GLU A 1 103 ? 2.327 25.788 13.629 1.00 95.12 103 GLU A CA 1
ATOM 835 C C . GLU A 1 103 ? 0.837 25.448 13.634 1.00 95.12 103 GLU A C 1
ATOM 837 O O . GLU A 1 103 ? 0.325 24.976 14.647 1.00 95.12 103 GLU A O 1
ATOM 842 N N . ARG A 1 104 ? 0.157 25.558 12.485 1.00 92.31 104 ARG A N 1
ATOM 843 C CA . ARG A 1 104 ? -1.250 25.146 12.366 1.00 92.31 104 ARG A CA 1
ATOM 844 C C . ARG A 1 104 ? -1.457 23.657 12.621 1.00 92.31 104 ARG A C 1
ATOM 846 O O . ARG A 1 104 ? -2.445 23.290 13.248 1.00 92.31 104 ARG A O 1
ATOM 853 N N . ALA A 1 105 ? -0.551 22.802 12.153 1.00 93.12 105 ALA A N 1
ATOM 854 C CA . ALA A 1 105 ? -0.612 21.367 12.417 1.00 93.12 105 ALA A CA 1
ATOM 855 C C . ALA A 1 105 ? -0.509 21.081 13.923 1.00 93.12 105 ALA A C 1
ATOM 857 O O . ALA A 1 105 ? -1.337 20.351 14.460 1.00 93.12 105 ALA A O 1
ATOM 858 N N . ARG A 1 106 ? 0.425 21.735 14.625 1.00 95.12 106 ARG A N 1
ATOM 859 C CA . ARG A 1 106 ? 0.545 21.636 16.089 1.00 95.12 106 ARG A CA 1
ATOM 860 C C . ARG A 1 106 ? -0.701 22.142 16.808 1.00 95.12 106 ARG A C 1
ATOM 862 O O . ARG A 1 106 ? -1.176 21.489 17.730 1.00 95.12 106 ARG A O 1
ATOM 869 N N . GLU A 1 107 ? -1.258 23.275 16.386 1.00 95.69 107 GLU A N 1
ATOM 870 C CA . GLU A 1 107 ? -2.500 23.798 16.963 1.00 95.69 107 GLU A CA 1
ATOM 871 C C . GLU A 1 107 ? -3.668 22.818 16.788 1.00 95.69 107 GLU A C 1
ATOM 873 O O . GLU A 1 107 ? -4.449 22.622 17.723 1.00 95.69 107 GLU A O 1
ATOM 878 N N . LEU A 1 108 ? -3.776 22.182 15.617 1.00 92.19 108 LEU A N 1
ATOM 879 C CA . LEU A 1 108 ? -4.783 21.159 15.338 1.00 92.19 108 LEU A CA 1
ATOM 880 C C . LEU A 1 108 ? -4.579 19.913 16.204 1.00 92.19 108 LEU A C 1
ATOM 882 O O . LEU A 1 108 ? -5.539 19.446 16.812 1.00 92.19 108 LEU A O 1
ATOM 886 N N . GLU A 1 109 ? -3.350 19.410 16.319 1.00 93.88 109 GLU A N 1
ATOM 887 C CA . GLU A 1 109 ? -3.022 18.277 17.192 1.00 93.88 109 GLU A CA 1
ATOM 888 C C . GLU A 1 109 ? -3.364 18.580 18.654 1.00 93.88 109 GLU A C 1
ATOM 890 O O . GLU A 1 109 ? -3.984 17.765 19.338 1.00 93.88 109 GLU A O 1
ATOM 895 N N . GLU A 1 110 ? -3.036 19.778 19.143 1.00 96.00 110 GLU A N 1
ATOM 896 C CA . GLU A 1 110 ? -3.404 20.192 20.493 1.00 96.00 110 GLU A CA 1
ATOM 897 C C . GLU A 1 110 ? -4.921 20.295 20.679 1.00 96.00 110 GLU A C 1
ATOM 899 O O . GLU A 1 110 ? -5.440 19.951 21.743 1.00 96.00 110 GLU A O 1
ATOM 904 N N . GLN A 1 111 ? -5.652 20.803 19.682 1.00 93.75 111 GLN A N 1
ATOM 905 C CA . GLN A 1 111 ? -7.114 20.847 19.721 1.00 93.75 111 GLN A CA 1
ATOM 906 C C . GLN A 1 111 ? -7.708 19.439 19.772 1.00 93.75 111 GLN A C 1
ATOM 908 O O . GLN A 1 111 ? -8.526 19.178 20.652 1.00 93.75 111 GLN A O 1
ATOM 913 N N . GLN A 1 112 ? -7.239 18.526 18.920 1.00 92.31 112 GLN A N 1
ATOM 914 C CA . GLN A 1 112 ? -7.667 17.127 18.918 1.00 92.31 112 GLN A CA 1
ATOM 915 C C . GLN A 1 112 ? -7.348 16.442 20.250 1.00 92.31 112 GLN A C 1
ATOM 917 O O . GLN A 1 112 ? -8.209 15.790 20.837 1.00 92.31 112 GLN A O 1
ATOM 922 N N . ALA A 1 113 ? -6.147 16.643 20.796 1.00 94.88 113 ALA A N 1
ATOM 923 C CA . ALA A 1 113 ? -5.766 16.090 22.092 1.00 94.88 113 ALA A CA 1
ATOM 924 C C . ALA A 1 113 ? -6.647 16.631 23.232 1.00 94.88 113 ALA A C 1
ATOM 926 O O . ALA A 1 113 ? -7.071 15.873 24.111 1.00 94.88 113 ALA A O 1
ATOM 927 N N . ARG A 1 114 ? -6.961 17.936 23.217 1.00 94.75 114 ARG A N 1
ATOM 928 C CA . ARG A 1 114 ? -7.893 18.557 24.173 1.00 94.75 114 ARG A CA 1
ATOM 929 C C . ARG A 1 114 ? -9.304 17.989 24.035 1.00 94.75 114 ARG A C 1
ATOM 931 O O . ARG A 1 114 ? -9.941 17.721 25.052 1.00 94.75 114 ARG A O 1
ATOM 938 N N . GLU A 1 115 ? -9.778 17.790 22.811 1.00 92.00 115 GLU A N 1
ATOM 939 C CA . GLU A 1 115 ? -11.100 17.232 22.526 1.00 92.00 115 GLU A CA 1
ATOM 940 C C . GLU A 1 115 ? -11.218 15.781 23.005 1.00 92.00 115 GLU A C 1
ATOM 942 O O . GLU A 1 115 ? -12.149 15.458 23.744 1.00 92.00 115 GLU A O 1
ATOM 947 N N . ILE A 1 116 ? -10.230 14.937 22.691 1.00 93.38 116 ILE A N 1
ATOM 948 C CA . ILE A 1 116 ? -10.161 13.547 23.160 1.00 93.38 116 ILE A CA 1
ATOM 949 C C . ILE A 1 116 ? -10.148 13.502 24.688 1.00 93.38 116 ILE A C 1
ATOM 951 O O . ILE A 1 116 ? -10.907 12.743 25.291 1.00 93.38 116 ILE A O 1
ATOM 955 N N . LYS A 1 117 ? -9.327 14.339 25.334 1.00 94.44 117 LYS A N 1
ATOM 956 C CA . LYS A 1 117 ? -9.257 14.396 26.798 1.00 94.44 117 LYS A CA 1
ATOM 957 C C . LYS A 1 117 ? -10.598 14.806 27.411 1.00 94.44 117 LYS A C 1
ATOM 959 O O . LYS A 1 117 ? -11.069 14.156 28.338 1.00 94.44 117 LYS A O 1
ATOM 964 N N . LEU A 1 118 ? -11.245 15.834 26.862 1.00 94.25 118 LEU A N 1
ATOM 965 C CA . LEU A 1 118 ? -12.558 16.281 27.325 1.00 94.25 118 LEU A CA 1
ATOM 966 C C . LEU A 1 118 ? -13.632 15.200 27.135 1.00 94.25 118 LEU A C 1
ATOM 968 O O . LEU A 1 118 ? -14.491 15.030 28.001 1.00 94.25 118 LEU A O 1
ATOM 972 N N . ALA A 1 119 ? -13.596 14.467 26.021 1.00 92.75 119 ALA A N 1
ATOM 973 C CA . ALA A 1 119 ? -14.505 13.355 25.766 1.00 92.75 119 ALA A CA 1
ATOM 974 C C . ALA A 1 119 ? -14.297 12.210 26.771 1.00 92.75 119 ALA A C 1
ATOM 976 O O . ALA A 1 119 ? -15.271 11.705 27.331 1.00 92.75 119 ALA A O 1
ATOM 977 N N . GLN A 1 120 ? -13.042 11.853 27.064 1.00 91.44 120 GLN A N 1
ATOM 978 C CA . GLN A 1 120 ? -12.704 10.851 28.079 1.00 91.44 120 GLN A CA 1
ATOM 979 C C . GLN A 1 120 ? -13.161 11.274 29.479 1.00 91.44 120 GLN A C 1
ATOM 981 O O . GLN A 1 120 ? -13.766 10.474 30.192 1.00 91.44 120 GLN A O 1
ATOM 986 N N . ASP A 1 121 ? -12.923 12.529 29.864 1.00 92.62 121 ASP A N 1
ATOM 987 C CA . ASP A 1 121 ? -13.344 13.054 31.165 1.00 92.62 121 ASP A CA 1
ATOM 988 C C . ASP A 1 121 ? -14.877 13.053 31.299 1.00 92.62 121 ASP A C 1
ATOM 990 O O . ASP A 1 121 ? -15.411 12.682 32.346 1.00 92.62 121 ASP A O 1
ATOM 994 N N . ARG A 1 122 ? -15.610 13.388 30.225 1.00 90.12 122 ARG A N 1
ATOM 995 C CA . ARG A 1 122 ? -17.081 13.285 30.191 1.00 90.12 122 ARG A CA 1
ATOM 996 C C . ARG A 1 122 ? -17.563 11.846 30.344 1.00 90.12 122 ARG A C 1
ATOM 998 O O . ARG A 1 122 ? -18.488 11.613 31.118 1.00 90.12 122 ARG A O 1
ATOM 1005 N N . ALA A 1 123 ? -16.945 10.895 29.646 1.00 87.94 123 ALA A N 1
ATOM 1006 C CA . ALA A 1 123 ? -17.304 9.482 29.746 1.00 87.94 123 ALA A CA 1
ATOM 1007 C C . ALA A 1 123 ? -17.094 8.947 31.172 1.00 87.94 123 ALA A C 1
ATOM 1009 O O . ALA A 1 123 ? -18.002 8.341 31.740 1.00 87.94 123 ALA A O 1
ATOM 1010 N N . ARG A 1 124 ? -15.949 9.262 31.792 1.00 88.88 124 ARG A N 1
ATOM 1011 C CA . ARG A 1 124 ? -15.659 8.900 33.190 1.00 88.88 124 ARG A CA 1
ATOM 1012 C C . ARG A 1 124 ? -16.665 9.511 34.159 1.00 88.88 124 ARG A C 1
ATOM 1014 O O . ARG A 1 124 ? -17.207 8.803 34.999 1.00 88.88 124 ARG A O 1
ATOM 1021 N N . ALA A 1 125 ? -16.982 10.796 34.001 1.00 89.81 125 ALA A N 1
ATOM 1022 C CA . ALA A 1 125 ? -17.978 11.459 34.838 1.00 89.81 125 ALA A CA 1
ATOM 1023 C C . ALA A 1 125 ? -19.381 10.838 34.684 1.00 89.81 125 ALA A C 1
ATOM 1025 O O . ALA A 1 125 ? -20.133 10.748 35.656 1.00 89.81 125 ALA A O 1
ATOM 1026 N N . GLU A 1 126 ? -19.756 10.393 33.480 1.00 84.56 126 GLU A N 1
ATOM 1027 C CA . GLU A 1 126 ? -21.008 9.663 33.266 1.00 84.56 126 GLU A CA 1
ATOM 1028 C C . GLU A 1 126 ? -21.023 8.294 33.951 1.00 84.56 126 GLU A C 1
ATOM 1030 O O . GLU A 1 126 ? -22.044 7.933 34.541 1.00 84.56 126 GLU A O 1
ATOM 1035 N N . GLU A 1 127 ? -19.925 7.541 33.874 1.00 83.69 127 GLU A N 1
ATOM 1036 C CA . GLU A 1 127 ? -19.773 6.245 34.544 1.00 83.69 127 GLU A CA 1
ATOM 1037 C C . GLU A 1 127 ? -19.827 6.397 36.063 1.00 83.69 127 GLU A C 1
ATOM 1039 O O . GLU A 1 127 ? -20.599 5.701 36.721 1.00 83.69 127 GLU A O 1
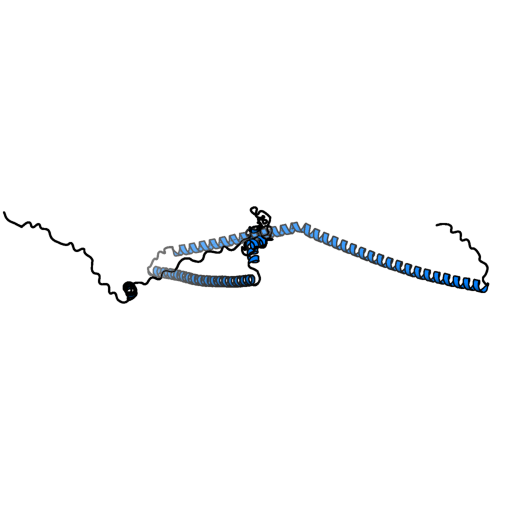ATOM 1044 N N . GLU A 1 128 ? -19.094 7.363 36.617 1.00 86.00 128 GLU A N 1
ATOM 1045 C CA . GLU A 1 128 ? -19.102 7.683 38.045 1.00 86.00 128 GLU A CA 1
ATOM 1046 C C . GLU A 1 128 ? -20.499 8.092 38.522 1.00 86.00 128 GLU A C 1
ATOM 1048 O O . GLU A 1 128 ? -20.971 7.609 39.552 1.00 86.00 128 GLU A O 1
ATOM 1053 N N . ARG A 1 129 ? -21.212 8.929 37.754 1.00 83.00 129 ARG A N 1
ATOM 1054 C CA . ARG A 1 129 ? -22.593 9.319 38.077 1.00 83.00 129 ARG A CA 1
ATOM 1055 C C . ARG A 1 129 ? -23.545 8.124 38.054 1.00 83.00 129 ARG A C 1
ATOM 1057 O O . ARG A 1 129 ? -24.500 8.088 38.824 1.00 83.00 129 ARG A O 1
ATOM 1064 N N . LEU A 1 130 ? -23.326 7.167 37.154 1.00 76.44 130 LEU A N 1
ATOM 1065 C CA . LEU A 1 130 ? -24.153 5.967 37.064 1.00 76.44 130 LEU A CA 1
ATOM 1066 C C . LEU A 1 130 ? -23.840 4.965 38.191 1.00 76.44 130 LEU A C 1
ATOM 1068 O O . LEU A 1 130 ? -24.754 4.288 38.663 1.00 76.44 130 LEU A O 1
ATOM 1072 N N . ALA A 1 131 ? -22.573 4.898 38.612 1.00 75.69 131 ALA A N 1
ATOM 1073 C CA . ALA A 1 131 ? -22.062 4.024 39.665 1.00 75.69 131 ALA A CA 1
ATOM 1074 C C . ALA A 1 131 ? -22.381 4.517 41.085 1.00 75.69 131 ALA A C 1
ATOM 1076 O O . ALA A 1 131 ? -22.424 3.706 42.007 1.00 75.69 131 ALA A O 1
ATOM 1077 N N . GLN A 1 132 ? -22.620 5.819 41.275 1.00 78.31 132 GLN A N 1
ATOM 1078 C CA . GLN A 1 132 ? -23.026 6.360 42.571 1.00 78.31 132 GLN A CA 1
ATOM 1079 C C . GLN A 1 132 ? -24.317 5.697 43.076 1.00 78.31 132 GLN A C 1
ATOM 1081 O O . GLN A 1 132 ? -25.360 5.673 42.406 1.00 78.31 132 GLN A O 1
ATOM 1086 N N . GLU A 1 133 ? -24.228 5.158 44.292 1.00 67.31 133 GLU A N 1
ATOM 1087 C CA . GLU A 1 133 ? -25.355 4.580 45.010 1.00 67.31 133 GLU A CA 1
ATOM 1088 C C . GLU A 1 133 ? -26.312 5.698 45.439 1.00 67.31 133 GLU A C 1
ATOM 1090 O O . GLU A 1 133 ? -25.940 6.643 46.133 1.00 67.31 133 GLU A O 1
ATOM 1095 N N . GLU A 1 134 ? -27.564 5.606 44.999 1.00 74.31 134 GLU A N 1
ATOM 1096 C CA . GLU A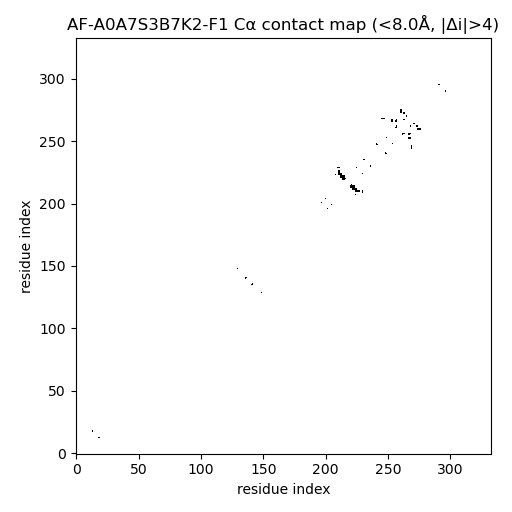 1 134 ? -28.613 6.545 45.390 1.00 74.31 134 GLU A CA 1
ATOM 1097 C C . GLU A 1 134 ? -29.342 5.992 46.618 1.00 74.31 134 GLU A C 1
ATOM 1099 O O . GLU A 1 134 ? -29.824 4.858 46.612 1.00 74.31 134 GLU A O 1
ATOM 1104 N N . HIS A 1 135 ? -29.439 6.795 47.678 1.00 77.19 135 HIS A N 1
ATOM 1105 C CA . HIS A 1 135 ? -30.247 6.464 48.849 1.00 77.19 135 HIS A CA 1
ATOM 1106 C C . HIS A 1 135 ? -31.691 6.934 48.636 1.00 77.19 135 HIS A C 1
ATOM 1108 O O . HIS A 1 135 ? -31.954 8.136 48.545 1.00 77.19 135 HIS A O 1
ATOM 1114 N N . TYR A 1 136 ? -32.631 5.992 48.579 1.00 82.81 136 TYR A N 1
ATOM 1115 C CA . TYR A 1 136 ? -34.054 6.267 48.360 1.00 82.81 136 TYR A CA 1
ATOM 1116 C C . TYR A 1 136 ? -34.818 6.360 49.685 1.00 82.81 136 TYR A C 1
ATOM 1118 O O . TYR A 1 136 ? -34.508 5.651 50.642 1.00 82.81 136 TYR A O 1
ATOM 1126 N N . ARG A 1 137 ? -35.816 7.253 49.759 1.00 80.94 137 ARG A N 1
ATOM 1127 C CA . ARG A 1 137 ? -36.620 7.468 50.978 1.00 80.94 137 ARG A CA 1
ATOM 1128 C C . ARG A 1 137 ? -37.850 6.562 51.033 1.00 80.94 137 ARG A C 1
ATOM 1130 O O . ARG A 1 137 ? -38.344 6.287 52.124 1.00 80.94 137 ARG A O 1
ATOM 1137 N N . THR A 1 138 ? -38.326 6.091 49.879 1.00 90.56 138 THR A N 1
ATOM 1138 C CA . THR A 1 138 ? -39.472 5.180 49.743 1.00 90.56 138 THR A CA 1
ATOM 1139 C C . THR A 1 138 ? -39.197 4.069 48.722 1.00 90.56 138 THR A C 1
ATOM 1141 O O . THR A 1 138 ? -38.389 4.233 47.808 1.00 90.56 138 THR A O 1
ATOM 1144 N N . LEU A 1 139 ? -39.894 2.933 48.866 1.00 87.69 139 LEU A N 1
ATOM 1145 C CA . LEU A 1 139 ? -39.759 1.777 47.967 1.00 87.69 139 LEU A CA 1
ATOM 1146 C C . LEU A 1 139 ? -40.236 2.091 46.533 1.00 87.69 139 LEU A C 1
ATOM 1148 O O . LEU A 1 139 ? -39.690 1.570 45.563 1.00 87.69 139 LEU A O 1
ATOM 1152 N N . GLU A 1 140 ? -41.252 2.948 46.395 1.00 89.38 140 GLU A N 1
ATOM 1153 C CA . GLU A 1 140 ? -41.789 3.381 45.097 1.00 89.38 140 GLU A CA 1
ATOM 1154 C C . GLU A 1 140 ? -40.781 4.258 44.337 1.00 89.38 140 GLU A C 1
ATOM 1156 O O . GLU A 1 140 ? -40.509 4.004 43.163 1.00 89.38 140 GLU A O 1
ATOM 1161 N N . GLU A 1 141 ? -40.141 5.219 45.016 1.00 87.50 141 GLU A N 1
ATOM 1162 C CA . GLU A 1 141 ? -39.072 6.046 44.432 1.00 87.50 141 GLU A CA 1
ATOM 1163 C C . GLU A 1 141 ? -37.869 5.202 43.983 1.00 87.50 141 GLU A C 1
ATOM 1165 O O . GLU A 1 141 ? -37.307 5.438 42.910 1.00 87.50 141 GLU A O 1
ATOM 1170 N N . GLU A 1 142 ? -37.492 4.190 44.768 1.00 87.38 142 GLU A N 1
ATOM 1171 C CA . GLU A 1 142 ? -36.426 3.249 44.416 1.00 87.38 142 GLU A CA 1
ATOM 1172 C C . GLU A 1 142 ? -36.761 2.456 43.147 1.00 87.38 142 GLU A C 1
ATOM 1174 O O . GLU A 1 142 ? -35.925 2.329 42.245 1.00 87.38 142 GLU A O 1
ATOM 1179 N N . ALA A 1 143 ? -37.989 1.941 43.049 1.00 89.56 143 ALA A N 1
ATOM 1180 C CA . ALA A 1 143 ? -38.443 1.207 41.876 1.00 89.56 143 ALA A CA 1
ATOM 1181 C C . ALA A 1 143 ? -38.422 2.098 40.624 1.00 89.56 143 ALA A C 1
ATOM 1183 O O . ALA A 1 143 ? -37.903 1.687 39.582 1.00 89.56 143 ALA A O 1
ATOM 1184 N N . GLU A 1 144 ? -38.913 3.336 40.710 1.00 89.81 144 GLU A N 1
ATOM 1185 C CA . GLU A 1 144 ? -38.895 4.277 39.588 1.00 89.81 144 GLU A CA 1
ATOM 1186 C C . GLU A 1 144 ? -37.473 4.652 39.150 1.00 89.81 144 GLU A C 1
ATOM 1188 O O . GLU A 1 144 ? -37.174 4.654 37.949 1.00 89.81 144 GLU A O 1
ATOM 1193 N N . ALA A 1 145 ? -36.583 4.949 40.099 1.00 87.44 145 ALA A N 1
ATOM 1194 C CA . ALA A 1 145 ? -35.200 5.319 39.815 1.00 87.44 145 ALA A CA 1
ATOM 1195 C C . ALA A 1 145 ? -34.418 4.160 39.181 1.00 87.44 145 ALA A C 1
ATOM 1197 O O . ALA A 1 145 ? -33.782 4.338 38.135 1.00 87.44 145 ALA A O 1
ATOM 1198 N N . LYS A 1 146 ? -34.549 2.942 39.724 1.00 88.75 146 LYS A N 1
ATOM 1199 C CA . LYS A 1 146 ? -33.973 1.727 39.128 1.00 88.75 146 LYS A CA 1
ATOM 1200 C C . LYS A 1 146 ? -34.545 1.447 37.739 1.00 88.75 146 LYS A C 1
ATOM 1202 O O . LYS A 1 146 ? -33.789 1.104 36.832 1.00 88.75 146 LYS A O 1
ATOM 1207 N N . THR A 1 147 ? -35.843 1.673 37.519 1.00 92.31 147 THR A N 1
ATOM 1208 C CA . THR A 1 147 ? -36.467 1.515 36.193 1.00 92.31 147 THR A CA 1
ATOM 1209 C C . THR A 1 147 ? -35.906 2.519 35.179 1.00 92.31 147 THR A C 1
ATOM 1211 O O . THR A 1 147 ? -35.680 2.168 34.019 1.00 92.31 147 THR A O 1
ATOM 1214 N N . LYS A 1 148 ? -35.634 3.764 35.593 1.00 91.00 148 LYS A N 1
ATOM 1215 C CA . LYS A 1 148 ? -34.983 4.779 34.743 1.00 91.00 148 LYS A CA 1
ATOM 1216 C C . LYS A 1 148 ? -33.537 4.397 34.417 1.00 91.00 148 LYS A C 1
ATOM 1218 O O . LYS A 1 148 ? -33.178 4.422 33.239 1.00 91.00 148 LYS A O 1
ATOM 1223 N N . LYS A 1 149 ? -32.741 3.980 35.413 1.00 89.44 149 LYS A N 1
ATOM 1224 C CA . LYS A 1 149 ? -31.364 3.486 35.206 1.00 89.44 149 LYS A CA 1
ATOM 1225 C C . LYS A 1 149 ? -31.337 2.283 34.258 1.00 89.44 149 LYS A C 1
ATOM 1227 O O . LYS A 1 149 ? -30.550 2.266 33.316 1.00 89.44 149 LYS A O 1
ATOM 1232 N N . LEU A 1 150 ? -32.260 1.333 34.426 1.00 92.44 150 LEU A N 1
ATOM 1233 C CA . LEU A 1 150 ? -32.391 0.173 33.542 1.00 92.44 150 LEU A CA 1
ATOM 1234 C C . LEU A 1 150 ? -32.720 0.579 32.099 1.00 92.44 150 LEU A C 1
ATOM 1236 O O . LEU A 1 150 ? -32.095 0.078 31.171 1.00 92.44 150 LEU A O 1
ATOM 1240 N N . LYS A 1 151 ? -33.660 1.512 31.891 1.00 94.81 151 LYS A N 1
ATOM 1241 C CA . LYS A 1 151 ? -33.984 2.031 30.548 1.00 94.81 151 LYS A CA 1
ATOM 1242 C C . LYS A 1 151 ? -32.779 2.708 29.888 1.00 94.81 151 LYS A C 1
ATOM 1244 O O . LYS A 1 151 ? -32.548 2.494 28.701 1.00 94.81 151 LYS A O 1
ATOM 1249 N N . GLN A 1 152 ? -32.009 3.492 30.646 1.00 90.75 152 GLN A N 1
ATOM 1250 C CA . GLN A 1 152 ? -30.787 4.134 30.148 1.00 90.75 152 GLN A CA 1
ATOM 1251 C C . GLN A 1 152 ? -29.728 3.099 29.754 1.00 90.75 152 GLN A C 1
ATOM 1253 O O . GLN A 1 152 ? -29.217 3.148 28.637 1.00 90.75 152 GLN A O 1
ATOM 1258 N N . LEU A 1 153 ? -29.451 2.125 30.625 1.00 91.69 153 LEU A N 1
ATOM 1259 C CA . LEU A 1 153 ? -28.517 1.031 30.344 1.00 91.69 153 LEU A CA 1
ATOM 1260 C C . LEU A 1 153 ? -28.956 0.190 29.146 1.00 91.69 153 LEU A C 1
ATOM 1262 O O . LEU A 1 153 ? -28.139 -0.127 28.290 1.00 91.69 153 LEU A O 1
ATOM 1266 N N . TYR A 1 154 ? -30.247 -0.121 29.034 1.00 95.19 154 TYR A N 1
ATOM 1267 C CA . TYR A 1 154 ? -30.787 -0.861 27.898 1.00 95.19 154 TYR A CA 1
ATOM 1268 C C . TYR A 1 154 ? -30.652 -0.081 26.583 1.00 95.19 154 TYR A C 1
ATOM 1270 O O . TYR A 1 154 ? -30.336 -0.665 25.549 1.00 95.19 154 TYR A O 1
ATOM 1278 N N . SER A 1 155 ? -30.838 1.243 26.617 1.00 96.00 155 SER A N 1
ATOM 1279 C CA . SER A 1 155 ? -30.589 2.106 25.459 1.00 96.00 155 SER A CA 1
ATOM 1280 C C . SER A 1 155 ? -29.111 2.106 25.062 1.00 96.00 155 SER A C 1
ATOM 1282 O O . SER A 1 155 ? -28.819 1.946 23.879 1.00 96.00 155 SER A O 1
ATOM 1284 N N . LYS A 1 156 ? -28.187 2.235 26.030 1.00 92.94 156 LYS A N 1
ATOM 1285 C CA . LYS A 1 156 ? -26.734 2.157 25.785 1.00 92.94 156 LYS A CA 1
ATOM 1286 C C . LYS A 1 156 ? -26.337 0.785 25.222 1.00 92.94 156 LYS A C 1
ATOM 1288 O O . LYS A 1 156 ? -25.627 0.717 24.229 1.00 92.94 156 LYS A O 1
ATOM 1293 N N . PHE A 1 157 ? -26.869 -0.301 25.784 1.00 95.50 157 PHE A N 1
ATOM 1294 C CA . PHE A 1 157 ? -26.655 -1.663 25.288 1.00 95.50 157 PHE A CA 1
ATOM 1295 C C . PHE A 1 157 ? -27.160 -1.845 23.855 1.00 95.50 157 PHE A C 1
ATOM 1297 O O . PHE A 1 157 ? -26.468 -2.424 23.023 1.00 95.50 157 PHE A O 1
ATOM 1304 N N . ARG A 1 158 ? -28.364 -1.347 23.546 1.00 97.69 158 ARG A N 1
ATOM 1305 C CA . ARG A 1 158 ? -28.920 -1.440 22.194 1.00 97.69 158 ARG A CA 1
ATOM 1306 C C . ARG A 1 158 ? -28.081 -0.651 21.190 1.00 97.69 158 ARG A C 1
ATOM 1308 O O . ARG A 1 158 ? -27.867 -1.170 20.104 1.00 97.69 158 ARG A O 1
ATOM 1315 N N . ALA A 1 159 ? -27.609 0.539 21.563 1.00 96.50 159 ALA A N 1
ATOM 1316 C CA . ALA A 1 159 ? -26.721 1.352 20.734 1.00 96.50 159 ALA A CA 1
ATOM 1317 C C . ALA A 1 159 ? -25.373 0.654 20.484 1.00 96.50 159 ALA A C 1
ATOM 1319 O O . ALA A 1 159 ? -24.973 0.508 19.337 1.00 96.50 159 ALA A O 1
ATOM 1320 N N . ALA A 1 160 ? -24.732 0.116 21.525 1.00 96.44 160 ALA A N 1
ATOM 1321 C CA . ALA A 1 160 ? -23.501 -0.661 21.368 1.00 96.44 160 ALA A CA 1
ATOM 1322 C C . ALA A 1 160 ? -23.720 -1.921 20.510 1.00 96.44 160 ALA A C 1
ATOM 1324 O O . ALA A 1 160 ? -22.873 -2.302 19.711 1.00 96.44 160 ALA A O 1
ATOM 1325 N N . LYS A 1 161 ? -24.884 -2.574 20.632 1.00 97.75 161 LYS A N 1
ATOM 1326 C CA . LYS A 1 161 ? -25.232 -3.728 19.795 1.00 97.75 161 LYS A CA 1
ATOM 1327 C C . LYS A 1 161 ? -25.397 -3.347 18.322 1.00 97.75 161 LYS A C 1
ATOM 1329 O O . LYS A 1 161 ? -24.989 -4.131 17.474 1.00 97.75 161 LYS A O 1
ATOM 1334 N N . THR A 1 162 ? -26.023 -2.210 18.014 1.00 97.69 162 THR A N 1
ATOM 1335 C CA . THR A 1 162 ? -26.131 -1.737 16.625 1.00 97.69 162 THR A CA 1
ATOM 1336 C C . THR A 1 162 ? -24.767 -1.342 16.081 1.00 97.69 162 THR A C 1
ATOM 1338 O O . THR A 1 162 ? -24.420 -1.797 15.005 1.00 97.69 162 THR A O 1
ATOM 1341 N N . GLU A 1 163 ? -23.954 -0.642 16.872 1.00 97.69 163 GLU A N 1
ATOM 1342 C CA . GLU A 1 163 ? -22.588 -0.263 16.497 1.00 97.69 163 GLU A CA 1
ATOM 1343 C C . GLU A 1 163 ? -21.717 -1.486 16.171 1.00 97.69 163 GLU A C 1
ATOM 1345 O O . GLU A 1 163 ? -21.030 -1.499 15.159 1.00 97.69 163 GLU A O 1
ATOM 1350 N N . ILE A 1 164 ? -21.805 -2.566 16.958 1.00 97.75 164 ILE A N 1
ATOM 1351 C CA . ILE A 1 164 ? -21.106 -3.823 16.644 1.00 97.75 164 ILE A CA 1
ATOM 1352 C C . ILE A 1 164 ? -21.561 -4.403 15.298 1.00 97.75 164 ILE A C 1
ATOM 1354 O O . ILE A 1 164 ? -20.732 -4.920 14.555 1.00 97.75 164 ILE A O 1
ATOM 1358 N N . LEU A 1 165 ? -22.860 -4.361 14.989 1.00 98.12 165 LEU A N 1
ATOM 1359 C CA . LEU A 1 165 ? -23.376 -4.877 13.718 1.00 98.12 165 LEU A CA 1
ATOM 1360 C C . LEU A 1 165 ? -22.922 -4.016 12.537 1.00 98.12 165 LEU A C 1
ATOM 1362 O O . LEU A 1 165 ? -22.553 -4.569 11.504 1.00 98.12 165 LEU A O 1
ATOM 1366 N N . ASP A 1 166 ? -22.923 -2.697 12.709 1.00 98.12 166 ASP A N 1
ATOM 1367 C CA . ASP A 1 166 ? -22.469 -1.746 11.697 1.00 98.12 166 ASP A CA 1
ATOM 1368 C C . ASP A 1 166 ? -20.966 -1.944 11.424 1.00 98.12 166 ASP A C 1
ATOM 1370 O O . ASP A 1 166 ? -20.579 -2.165 10.279 1.00 98.12 166 ASP A O 1
ATOM 1374 N N . LEU A 1 167 ? -20.138 -2.040 12.474 1.00 97.69 167 LEU A N 1
ATOM 1375 C CA . LEU A 1 167 ? -18.705 -2.350 12.361 1.00 97.69 167 LEU A CA 1
ATOM 1376 C C . LEU A 1 167 ? -18.445 -3.706 11.693 1.00 97.69 167 LEU A C 1
ATOM 1378 O O . LEU A 1 167 ? -17.522 -3.843 10.895 1.00 97.69 167 LEU A O 1
ATOM 1382 N N . GLN A 1 168 ? -19.240 -4.731 12.006 1.00 97.88 168 GLN A N 1
ATOM 1383 C CA . GLN A 1 168 ? -19.117 -6.038 11.354 1.00 97.88 168 GLN A CA 1
ATOM 1384 C C . GLN A 1 168 ? -19.460 -5.972 9.862 1.00 97.88 168 GLN A C 1
ATOM 1386 O O . GLN A 1 168 ? -18.818 -6.656 9.065 1.00 97.88 168 GLN A O 1
ATOM 1391 N N . ALA A 1 169 ? -20.458 -5.172 9.480 1.00 98.12 169 ALA A N 1
ATOM 1392 C CA . ALA A 1 169 ? -20.817 -4.966 8.082 1.00 98.12 169 ALA A CA 1
ATOM 1393 C C . ALA A 1 169 ? -19.714 -4.210 7.326 1.00 98.12 169 ALA A C 1
ATOM 1395 O O . ALA A 1 169 ? -19.331 -4.641 6.239 1.00 98.12 169 ALA A O 1
ATOM 1396 N N . GLU A 1 170 ? -19.156 -3.155 7.924 1.00 98.12 170 GLU A N 1
ATOM 1397 C CA . GLU A 1 170 ? -18.020 -2.406 7.372 1.00 98.12 170 GLU A CA 1
ATOM 1398 C C . GLU A 1 170 ? -16.793 -3.308 7.188 1.00 98.12 170 GLU A C 1
ATOM 1400 O O . GLU A 1 170 ? -16.263 -3.410 6.085 1.00 98.12 170 GLU A O 1
ATOM 1405 N N . GLN A 1 171 ? -16.405 -4.068 8.218 1.00 97.94 171 GLN A N 1
ATOM 1406 C CA . GLN A 1 171 ? -15.293 -5.023 8.130 1.00 97.94 171 GLN A CA 1
ATOM 1407 C C . GLN A 1 171 ? -15.505 -6.082 7.046 1.00 97.94 171 GLN A C 1
ATOM 1409 O O . GLN A 1 171 ? -14.558 -6.497 6.374 1.00 97.94 171 GLN A O 1
ATOM 1414 N N . GLN A 1 172 ? -16.740 -6.562 6.887 1.00 98.06 172 GLN A N 1
ATOM 1415 C CA . GLN A 1 172 ? -17.059 -7.534 5.850 1.00 98.06 172 GLN A CA 1
ATOM 1416 C C . GLN A 1 172 ? -16.919 -6.915 4.455 1.00 98.06 172 GLN A C 1
ATOM 1418 O O . GLN A 1 172 ? -16.351 -7.561 3.575 1.00 98.06 172 GLN A O 1
ATOM 1423 N N . GLN A 1 173 ? -17.373 -5.677 4.266 1.00 98.31 173 GLN A N 1
ATOM 1424 C CA . GLN A 1 173 ? -17.210 -4.947 3.013 1.00 98.31 173 GLN A CA 1
ATOM 1425 C C . GLN A 1 173 ? -15.727 -4.690 2.699 1.00 98.31 173 GLN A C 1
ATOM 1427 O O . GLN A 1 173 ? -15.267 -5.039 1.616 1.00 98.31 173 GLN A O 1
ATOM 1432 N N . GLU A 1 174 ? -14.949 -4.184 3.658 1.00 97.88 174 GLU A N 1
ATOM 1433 C CA . GLU A 1 174 ? -13.504 -3.964 3.493 1.00 97.88 174 GLU A CA 1
ATOM 1434 C C . GLU A 1 174 ? -12.776 -5.258 3.118 1.00 97.88 174 GLU A C 1
ATOM 1436 O O . GLU A 1 174 ? -11.932 -5.291 2.221 1.00 97.88 174 GLU A O 1
ATOM 1441 N N . LYS A 1 175 ? -13.130 -6.367 3.774 1.00 98.31 175 LYS A N 1
ATOM 1442 C CA . LYS A 1 175 ? -12.585 -7.684 3.445 1.00 98.31 175 LYS A CA 1
ATOM 1443 C C . LYS A 1 175 ? -12.951 -8.106 2.024 1.00 98.31 175 LYS A C 1
ATOM 1445 O O . LYS A 1 175 ? -12.117 -8.697 1.339 1.00 98.31 175 LYS A O 1
ATOM 1450 N N . GLU A 1 176 ? -14.181 -7.862 1.585 1.00 98.12 176 GLU A N 1
ATOM 1451 C CA . GLU A 1 176 ? -14.616 -8.160 0.219 1.00 98.12 176 GLU A CA 1
ATOM 1452 C C . GLU A 1 176 ? -13.848 -7.333 -0.816 1.00 98.12 176 GLU A C 1
ATOM 1454 O O . GLU A 1 176 ? -13.386 -7.906 -1.807 1.00 98.12 176 GLU A O 1
ATOM 1459 N N . ASP A 1 177 ? -13.619 -6.049 -0.549 1.00 98.25 177 ASP A N 1
ATOM 1460 C CA . ASP A 1 177 ? -12.857 -5.140 -1.410 1.00 98.25 177 ASP A CA 1
ATOM 1461 C C . ASP A 1 177 ? -11.372 -5.540 -1.491 1.00 98.25 177 ASP A C 1
ATOM 1463 O O . ASP A 1 177 ? -10.788 -5.630 -2.579 1.00 98.25 177 ASP A O 1
ATOM 1467 N N . LEU A 1 178 ? -10.758 -5.889 -0.356 1.00 98.12 178 LEU A N 1
ATOM 1468 C CA . LEU A 1 178 ? -9.394 -6.424 -0.320 1.00 98.12 178 LEU A CA 1
ATOM 1469 C C . LEU A 1 178 ? -9.292 -7.747 -1.087 1.00 98.12 178 LEU A C 1
ATOM 1471 O O . LEU A 1 178 ? -8.386 -7.930 -1.901 1.00 98.12 178 LEU A O 1
ATOM 1475 N N . LEU A 1 179 ? -10.240 -8.669 -0.890 1.00 98.31 179 LEU A N 1
ATOM 1476 C CA . LEU A 1 179 ? -10.276 -9.932 -1.632 1.00 98.31 179 LEU A CA 1
ATOM 1477 C C . LEU A 1 179 ? -10.511 -9.717 -3.130 1.00 98.31 179 LEU A C 1
ATOM 1479 O O . LEU A 1 179 ? -9.977 -10.476 -3.942 1.00 98.31 179 LEU A O 1
ATOM 1483 N N . HIS A 1 180 ? -11.301 -8.715 -3.514 1.00 98.25 180 HIS A N 1
ATOM 1484 C CA . HIS A 1 180 ? -11.472 -8.330 -4.910 1.00 98.25 180 HIS A CA 1
ATOM 1485 C C . HIS A 1 180 ? -10.140 -7.879 -5.517 1.00 98.25 180 HIS A C 1
ATOM 1487 O O . HIS A 1 180 ? -9.728 -8.419 -6.545 1.00 98.25 180 HIS A O 1
ATOM 1493 N N . THR A 1 181 ? -9.429 -6.996 -4.818 1.00 98.31 181 THR A N 1
ATOM 1494 C CA . THR A 1 181 ? -8.115 -6.479 -5.222 1.00 98.31 181 THR A CA 1
ATOM 1495 C C . THR A 1 181 ? -7.093 -7.607 -5.366 1.00 98.31 181 THR A C 1
ATOM 1497 O O . THR A 1 181 ? -6.414 -7.711 -6.384 1.00 98.31 181 THR A O 1
ATOM 1500 N N . VAL A 1 182 ? -7.035 -8.533 -4.402 1.00 98.31 182 VAL A N 1
ATOM 1501 C CA . VAL A 1 182 ? -6.160 -9.717 -4.471 1.00 98.31 182 VAL A CA 1
ATOM 1502 C C . VAL A 1 182 ? -6.472 -10.571 -5.700 1.00 98.31 182 VAL A C 1
ATOM 1504 O O . VAL A 1 182 ? -5.554 -10.995 -6.403 1.00 98.31 182 VAL A O 1
ATOM 1507 N N . ARG A 1 183 ? -7.754 -10.824 -5.997 1.00 98.25 183 ARG A N 1
ATOM 1508 C CA . ARG A 1 183 ? -8.153 -11.600 -7.186 1.00 98.25 183 ARG A CA 1
ATOM 1509 C C . ARG A 1 183 ? -7.777 -10.888 -8.482 1.00 98.25 183 ARG A C 1
ATOM 1511 O O . ARG A 1 183 ? -7.365 -11.555 -9.430 1.00 98.25 183 ARG A O 1
ATOM 1518 N N . GLU A 1 184 ? -7.928 -9.569 -8.538 1.00 98.31 184 GLU A N 1
ATOM 1519 C CA . GLU A 1 184 ? -7.542 -8.771 -9.698 1.00 98.31 184 GLU A CA 1
ATOM 1520 C C . GLU A 1 184 ? -6.027 -8.799 -9.921 1.00 98.31 184 GLU A C 1
ATOM 1522 O O . GLU A 1 184 ? -5.590 -9.172 -11.009 1.00 98.31 184 GLU A O 1
ATOM 1527 N N . LEU A 1 185 ? -5.233 -8.517 -8.885 1.00 98.06 185 LEU A N 1
ATOM 1528 C CA . LEU A 1 185 ? -3.771 -8.580 -8.948 1.00 98.06 185 LEU A CA 1
ATOM 1529 C C . LEU A 1 185 ? -3.280 -9.984 -9.310 1.00 98.06 185 LEU A C 1
ATOM 1531 O O . LEU A 1 185 ? -2.392 -10.131 -10.143 1.00 98.06 185 LEU A O 1
ATOM 1535 N N . THR A 1 186 ? -3.904 -11.031 -8.766 1.00 98.12 186 THR A N 1
ATOM 1536 C CA . THR A 1 186 ? -3.587 -12.424 -9.125 1.00 98.12 186 THR A CA 1
ATOM 1537 C C . THR A 1 186 ? -3.869 -12.695 -10.602 1.00 98.12 186 THR A C 1
ATOM 1539 O O . THR A 1 186 ? -3.066 -13.336 -11.279 1.00 98.12 186 THR A O 1
ATOM 1542 N N . ARG A 1 187 ? -4.994 -12.195 -11.134 1.00 98.12 187 ARG A N 1
ATOM 1543 C CA . ARG A 1 187 ? -5.323 -12.320 -12.561 1.00 98.12 187 ARG A CA 1
ATOM 1544 C C . ARG A 1 187 ? -4.310 -11.575 -13.427 1.00 98.12 187 ARG A C 1
ATOM 1546 O O . ARG A 1 187 ? -3.881 -12.121 -14.439 1.00 98.12 187 ARG A O 1
ATOM 1553 N N . GLN A 1 188 ? -3.938 -10.356 -13.039 1.00 97.75 188 GLN A N 1
ATOM 1554 C CA . GLN A 1 188 ? -2.930 -9.565 -13.743 1.00 97.75 188 GLN A CA 1
ATOM 1555 C C . GLN A 1 188 ? -1.573 -10.274 -13.728 1.00 97.75 188 GLN A C 1
ATOM 1557 O O . GLN A 1 188 ? -0.979 -10.442 -14.784 1.00 97.75 188 GLN A O 1
ATOM 1562 N N . LEU A 1 189 ? -1.126 -10.779 -12.579 1.00 96.88 189 LEU A N 1
ATOM 1563 C CA . LEU A 1 189 ? 0.112 -11.548 -12.456 1.00 96.88 189 LEU A CA 1
ATOM 1564 C C . LEU A 1 189 ? 0.087 -12.790 -13.351 1.00 96.88 189 LEU A C 1
ATOM 1566 O O . LEU A 1 189 ? 1.037 -13.035 -14.086 1.00 96.88 189 LEU A O 1
ATOM 1570 N N . HIS A 1 190 ? -1.011 -13.549 -13.346 1.00 97.81 190 HIS A N 1
ATOM 1571 C CA . HIS A 1 190 ? -1.135 -14.733 -14.194 1.00 97.81 190 HIS A CA 1
ATOM 1572 C C . HIS A 1 190 ? -1.097 -14.382 -15.688 1.00 97.81 190 HIS A C 1
ATOM 1574 O O . HIS A 1 190 ? -0.466 -15.091 -16.468 1.00 97.81 190 HIS A O 1
ATOM 1580 N N . LEU A 1 191 ? -1.727 -13.270 -16.081 1.00 97.06 191 LEU A N 1
ATOM 1581 C CA . LEU A 1 191 ? -1.645 -12.745 -17.443 1.00 97.06 191 LEU A CA 1
ATOM 1582 C C . LEU A 1 191 ? -0.203 -12.370 -17.805 1.00 97.06 191 LEU A C 1
ATOM 1584 O O . LEU A 1 191 ? 0.266 -12.770 -18.865 1.00 97.06 191 LEU A O 1
ATOM 1588 N N . GLN A 1 192 ? 0.498 -11.632 -16.939 1.00 96.00 192 GLN A N 1
ATOM 1589 C CA . GLN A 1 192 ? 1.884 -11.230 -17.187 1.00 96.00 192 GLN A CA 1
ATOM 1590 C C . GLN A 1 192 ? 2.805 -12.447 -17.294 1.00 96.00 192 GLN A C 1
ATOM 1592 O O . GLN A 1 192 ? 3.568 -12.535 -18.248 1.00 96.00 192 GLN A O 1
ATOM 1597 N N . ASN A 1 193 ? 2.673 -13.429 -16.399 1.00 94.19 193 ASN A N 1
ATOM 1598 C CA . ASN A 1 193 ? 3.440 -14.674 -16.478 1.00 94.19 193 ASN A CA 1
ATOM 1599 C C . ASN A 1 193 ? 3.149 -15.439 -17.773 1.00 94.19 193 ASN A C 1
ATOM 1601 O O . ASN A 1 193 ? 4.077 -15.876 -18.435 1.00 94.19 193 ASN A O 1
ATOM 1605 N N . MET A 1 194 ? 1.885 -15.527 -18.199 1.00 95.88 194 MET A N 1
ATOM 1606 C CA . MET A 1 194 ? 1.534 -16.169 -19.470 1.00 95.88 194 MET A CA 1
ATOM 1607 C C . MET A 1 194 ? 2.143 -15.445 -20.679 1.00 95.88 194 MET A C 1
ATOM 1609 O O . MET A 1 194 ? 2.573 -16.089 -21.635 1.00 95.88 194 MET A O 1
ATOM 1613 N N . VAL A 1 195 ? 2.181 -14.110 -20.656 1.00 95.75 195 VAL A N 1
ATOM 1614 C CA . VAL A 1 195 ? 2.858 -13.315 -21.690 1.00 95.75 195 VAL A CA 1
ATOM 1615 C C . VAL A 1 195 ? 4.363 -13.583 -21.662 1.00 95.75 195 VAL A C 1
ATOM 1617 O O . VAL A 1 195 ? 4.961 -13.806 -22.711 1.00 95.75 195 VAL A O 1
ATOM 1620 N N . ILE A 1 196 ? 4.972 -13.614 -20.480 1.00 94.06 196 ILE A N 1
ATOM 1621 C CA . ILE A 1 196 ? 6.392 -13.925 -20.318 1.00 94.06 196 ILE A CA 1
ATOM 1622 C C . ILE A 1 196 ? 6.699 -15.324 -20.878 1.00 94.06 196 ILE A C 1
ATOM 1624 O O . ILE A 1 196 ? 7.573 -15.441 -21.731 1.00 94.06 196 ILE A O 1
ATOM 1628 N N . ASP A 1 197 ? 5.926 -16.347 -20.513 1.00 93.12 197 ASP A N 1
ATOM 1629 C CA . ASP A 1 197 ? 6.111 -17.729 -20.978 1.00 93.12 197 ASP A CA 1
ATOM 1630 C C . ASP A 1 197 ? 5.955 -17.876 -22.501 1.00 93.12 197 ASP A C 1
ATOM 1632 O O . ASP A 1 197 ? 6.612 -18.707 -23.130 1.00 93.12 197 ASP A O 1
ATOM 1636 N N . ALA A 1 198 ? 5.076 -17.079 -23.117 1.00 93.56 198 ALA A N 1
ATOM 1637 C CA . ALA A 1 198 ? 4.829 -17.134 -24.555 1.00 93.56 198 ALA A CA 1
ATOM 1638 C C . ALA A 1 198 ? 5.920 -16.441 -25.389 1.00 93.56 198 ALA A C 1
ATOM 1640 O O . ALA A 1 198 ? 6.161 -16.844 -26.529 1.00 93.56 198 ALA A O 1
ATOM 1641 N N . PHE A 1 199 ? 6.544 -15.383 -24.859 1.00 93.75 199 PHE A N 1
ATOM 1642 C CA . PHE A 1 199 ? 7.425 -14.498 -25.630 1.00 93.75 199 PHE A CA 1
ATOM 1643 C C . PHE A 1 199 ? 8.894 -14.514 -25.189 1.00 93.75 199 PHE A C 1
ATOM 1645 O O . PHE A 1 199 ? 9.755 -14.128 -25.981 1.00 93.75 199 PHE A O 1
ATOM 1652 N N . VAL A 1 200 ? 9.203 -14.952 -23.968 1.00 91.81 200 VAL A N 1
ATOM 1653 C CA . VAL A 1 200 ? 10.556 -14.920 -23.399 1.00 91.81 200 VAL A CA 1
ATOM 1654 C C . VAL A 1 200 ? 11.067 -16.349 -23.197 1.00 91.81 200 VAL A C 1
ATOM 1656 O O . VAL A 1 200 ? 10.474 -17.114 -22.441 1.00 91.81 200 VAL A O 1
ATOM 1659 N N . PRO A 1 201 ? 12.187 -16.738 -23.835 1.00 93.88 201 PRO A N 1
ATOM 1660 C CA . PRO A 1 201 ? 12.825 -18.019 -23.559 1.00 93.88 201 PRO A CA 1
ATOM 1661 C C . PRO A 1 201 ? 13.218 -18.151 -22.083 1.00 93.88 201 PRO A C 1
ATOM 1663 O O . PRO A 1 201 ? 13.748 -17.209 -21.487 1.00 93.88 201 PRO A O 1
ATOM 1666 N N . SER A 1 202 ? 13.044 -19.346 -21.515 1.00 88.56 202 SER A N 1
ATOM 1667 C CA . SER A 1 202 ? 13.334 -19.624 -20.100 1.00 88.56 202 SER A CA 1
ATOM 1668 C C . SER A 1 202 ? 14.782 -19.316 -19.694 1.00 88.56 202 SER A C 1
ATOM 1670 O O . SER A 1 202 ? 15.038 -18.965 -18.546 1.00 88.56 202 SER A O 1
ATOM 1672 N N . GLU A 1 203 ? 15.735 -19.412 -20.627 1.00 88.00 203 GLU A N 1
ATOM 1673 C CA . GLU A 1 203 ? 17.143 -19.068 -20.383 1.00 88.00 203 GLU A CA 1
ATOM 1674 C C . GLU A 1 203 ? 17.348 -17.571 -20.116 1.00 88.00 203 GLU A C 1
ATOM 1676 O O . GLU A 1 203 ? 18.097 -17.201 -19.212 1.00 88.00 203 GLU A O 1
ATOM 1681 N N . GLU A 1 204 ? 16.674 -16.702 -20.873 1.00 87.81 204 GLU A N 1
ATOM 1682 C CA . GLU A 1 204 ? 16.777 -15.249 -20.701 1.00 87.81 204 GLU A CA 1
ATOM 1683 C C . GLU A 1 204 ? 16.051 -14.790 -19.435 1.00 87.81 204 GLU A C 1
ATOM 1685 O O . GLU A 1 204 ? 16.545 -13.921 -18.715 1.00 87.81 204 GLU A O 1
ATOM 1690 N N . LEU A 1 205 ? 14.929 -15.433 -19.108 1.00 90.19 205 LEU A N 1
ATOM 1691 C CA . LEU A 1 205 ? 14.212 -15.209 -17.855 1.00 90.19 205 LEU A CA 1
ATOM 1692 C C . LEU A 1 205 ? 15.102 -15.523 -16.645 1.00 90.19 205 LEU A C 1
ATOM 1694 O O . LEU A 1 205 ? 15.264 -14.675 -15.771 1.00 90.19 205 LEU A O 1
ATOM 1698 N N . ALA A 1 206 ? 15.771 -16.679 -16.644 1.00 88.25 206 ALA A N 1
ATOM 1699 C CA . ALA A 1 206 ? 16.688 -17.056 -15.569 1.00 88.25 206 ALA A CA 1
ATOM 1700 C C . ALA A 1 206 ? 17.868 -16.075 -15.424 1.0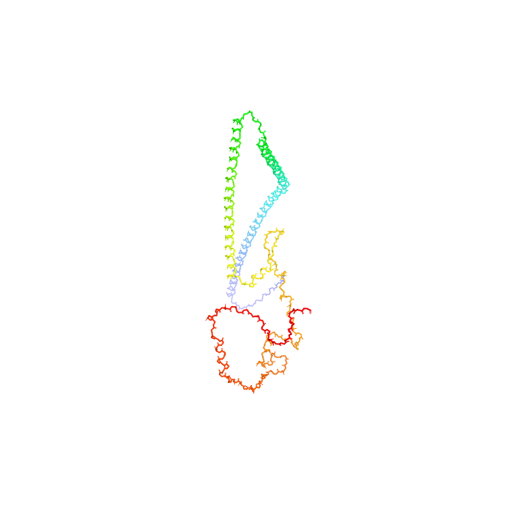0 88.25 206 ALA A C 1
ATOM 1702 O O . ALA A 1 206 ? 18.312 -15.796 -14.310 1.00 88.25 206 ALA A O 1
ATOM 1703 N N . LYS A 1 207 ? 18.382 -15.518 -16.533 1.00 87.50 207 LYS A N 1
ATOM 1704 C CA . LYS A 1 207 ? 19.418 -14.468 -16.491 1.00 87.50 207 LYS A CA 1
ATOM 1705 C C . LYS A 1 207 ? 18.891 -13.171 -15.873 1.00 87.50 207 LYS A C 1
ATOM 1707 O O . LYS A 1 207 ? 19.623 -12.520 -15.129 1.00 87.50 207 LYS A O 1
ATOM 1712 N N . LEU A 1 208 ? 17.654 -12.779 -16.183 1.00 89.19 208 LEU A N 1
ATOM 1713 C CA . LEU A 1 208 ? 17.022 -11.584 -15.616 1.00 89.19 208 LEU A CA 1
ATOM 1714 C C . LEU A 1 208 ? 16.758 -11.744 -14.118 1.00 89.19 208 LEU A C 1
ATOM 1716 O O . LEU A 1 208 ? 17.116 -10.849 -13.359 1.00 89.19 208 LEU A O 1
ATOM 1720 N N . GLU A 1 209 ? 16.223 -12.887 -13.686 1.00 88.75 209 GLU A N 1
ATOM 1721 C CA . GLU A 1 209 ? 15.980 -13.182 -12.267 1.00 88.75 209 GLU A CA 1
ATOM 1722 C C . GLU A 1 209 ? 17.268 -13.126 -11.439 1.00 88.75 209 GLU A C 1
ATOM 1724 O O . GLU A 1 209 ? 17.286 -12.522 -10.371 1.00 88.75 209 GLU A O 1
ATOM 1729 N N . ARG A 1 210 ? 18.380 -13.671 -11.955 1.00 87.81 210 ARG A N 1
ATOM 1730 C CA . ARG A 1 210 ? 19.694 -13.595 -11.286 1.00 87.81 210 ARG A CA 1
ATOM 1731 C C . ARG A 1 210 ? 20.228 -12.167 -11.139 1.00 87.81 210 ARG A C 1
ATOM 1733 O O . ARG A 1 210 ? 21.049 -11.910 -10.263 1.00 87.81 210 ARG A O 1
ATOM 1740 N N . ARG A 1 211 ? 19.810 -11.258 -12.020 1.00 90.00 211 ARG A N 1
ATOM 1741 C CA . ARG A 1 211 ? 20.267 -9.860 -12.068 1.00 90.00 211 ARG A CA 1
ATOM 1742 C C . ARG A 1 211 ? 19.325 -8.895 -11.359 1.00 90.00 211 ARG A C 1
ATOM 1744 O O . ARG A 1 211 ? 19.716 -7.749 -11.144 1.00 90.00 211 ARG A O 1
ATOM 1751 N N . ALA A 1 212 ? 18.101 -9.316 -11.061 1.00 92.19 212 ALA A N 1
ATOM 1752 C CA . ALA A 1 212 ? 17.091 -8.486 -10.430 1.00 92.19 212 ALA A CA 1
ATOM 1753 C C . ALA A 1 212 ? 17.378 -8.363 -8.931 1.00 92.19 212 ALA A C 1
ATOM 1755 O O . ALA A 1 212 ? 17.367 -9.347 -8.195 1.00 92.19 212 ALA A O 1
ATOM 1756 N N . VAL A 1 213 ? 17.630 -7.137 -8.481 1.00 91.25 213 VAL A N 1
ATOM 1757 C CA . VAL A 1 213 ? 17.850 -6.803 -7.074 1.00 91.25 213 VAL A CA 1
ATOM 1758 C C . VAL A 1 213 ? 16.817 -5.769 -6.663 1.00 91.25 213 VAL A C 1
ATOM 1760 O O . VAL A 1 213 ? 16.612 -4.769 -7.352 1.00 91.25 213 VAL A O 1
ATOM 1763 N N . TRP A 1 214 ? 16.149 -6.029 -5.545 1.00 92.88 214 TRP A N 1
ATOM 1764 C CA . TRP A 1 214 ? 15.216 -5.083 -4.953 1.00 92.88 214 TRP A CA 1
ATOM 1765 C C . TRP A 1 214 ? 15.979 -4.004 -4.184 1.00 92.88 214 TRP A C 1
ATOM 1767 O O . TRP A 1 214 ? 16.871 -4.318 -3.394 1.00 92.88 214 TRP A O 1
ATOM 1777 N N . ASP A 1 215 ? 15.646 -2.743 -4.438 1.00 90.25 215 ASP A N 1
ATOM 1778 C CA . ASP A 1 215 ? 16.259 -1.603 -3.767 1.00 90.25 215 ASP A CA 1
ATOM 1779 C C . ASP A 1 215 ? 15.385 -1.070 -2.631 1.00 90.25 215 ASP A C 1
ATOM 1781 O O . ASP A 1 215 ? 14.508 -0.241 -2.867 1.00 90.25 215 ASP A O 1
ATOM 1785 N N . GLU A 1 216 ? 15.633 -1.530 -1.404 1.00 88.69 216 GLU A N 1
ATOM 1786 C CA . GLU A 1 216 ? 14.875 -1.093 -0.220 1.00 88.69 216 GLU A CA 1
ATOM 1787 C C . GLU A 1 216 ? 15.216 0.337 0.229 1.00 88.69 216 GLU A C 1
ATOM 1789 O O . GLU A 1 216 ? 14.348 1.030 0.749 1.00 88.69 216 GLU A O 1
ATOM 1794 N N . ASP A 1 217 ? 16.455 0.798 0.031 1.00 82.56 217 ASP A N 1
ATOM 1795 C CA . ASP A 1 217 ? 16.941 2.050 0.636 1.00 82.56 217 ASP A CA 1
ATOM 1796 C C . ASP A 1 217 ? 16.674 3.301 -0.218 1.00 82.56 217 ASP A C 1
ATOM 1798 O O . ASP A 1 217 ? 16.676 4.425 0.292 1.00 82.56 217 ASP A O 1
ATOM 1802 N N . GLY A 1 218 ? 16.533 3.124 -1.532 1.00 80.75 218 GLY A N 1
ATOM 1803 C CA . GLY A 1 218 ? 16.486 4.215 -2.500 1.00 80.75 218 GLY A CA 1
ATOM 1804 C C . GLY A 1 218 ? 15.098 4.439 -3.078 1.00 80.75 218 GLY A C 1
ATOM 1805 O O . GLY A 1 218 ? 14.359 5.318 -2.636 1.00 80.75 218 GLY A O 1
ATOM 1806 N N . SER A 1 219 ? 14.797 3.703 -4.147 1.00 79.81 219 SER A N 1
ATOM 1807 C CA . SER A 1 219 ? 13.618 3.947 -4.981 1.00 79.81 219 SER A CA 1
ATOM 1808 C C . SER A 1 219 ? 12.437 3.011 -4.721 1.00 79.81 219 SER A C 1
ATOM 1810 O O . SER A 1 219 ? 11.403 3.229 -5.339 1.00 79.81 219 SER A O 1
ATOM 1812 N N . GLU A 1 220 ? 12.564 1.995 -3.854 1.00 87.06 220 GLU A N 1
ATOM 1813 C CA . GLU A 1 220 ? 11.558 0.925 -3.687 1.00 87.06 220 GLU A CA 1
ATOM 1814 C C . GLU A 1 220 ? 11.159 0.301 -5.041 1.00 87.06 220 GLU A C 1
ATOM 1816 O O . GLU A 1 220 ? 9.987 0.076 -5.345 1.00 87.06 220 GLU A O 1
ATOM 1821 N N . GLU A 1 221 ? 12.154 0.052 -5.897 1.00 91.31 221 GLU A N 1
ATOM 1822 C CA . GLU A 1 221 ? 11.964 -0.488 -7.245 1.00 91.31 221 GLU A CA 1
ATOM 1823 C C . GLU A 1 221 ? 12.937 -1.642 -7.522 1.00 91.31 221 GLU A C 1
ATOM 1825 O O . GLU A 1 221 ? 14.045 -1.713 -6.981 1.00 91.31 221 GLU A O 1
ATOM 1830 N N . TRP A 1 222 ? 12.540 -2.545 -8.424 1.00 90.81 222 TRP A N 1
ATOM 1831 C CA . TRP A 1 222 ? 13.433 -3.577 -8.949 1.00 90.81 222 TRP A CA 1
ATOM 1832 C C . TRP A 1 222 ? 14.487 -2.946 -9.862 1.00 90.81 222 TRP A C 1
ATOM 1834 O O . TRP A 1 222 ? 14.156 -2.349 -10.888 1.00 90.81 222 TRP A O 1
ATOM 1844 N N . ARG A 1 223 ? 15.769 -3.135 -9.533 1.00 90.25 223 ARG A N 1
ATOM 1845 C CA . ARG A 1 223 ? 16.906 -2.705 -10.355 1.00 90.25 223 ARG A CA 1
ATOM 1846 C C . ARG A 1 223 ? 17.608 -3.918 -10.962 1.00 90.25 223 ARG A C 1
ATOM 1848 O O . ARG A 1 223 ? 17.832 -4.926 -10.300 1.00 90.25 223 ARG A O 1
ATOM 1855 N N . LEU A 1 224 ? 17.958 -3.824 -12.245 1.00 90.00 224 LEU A N 1
ATOM 1856 C CA . LEU A 1 224 ? 18.719 -4.860 -12.946 1.00 90.00 224 LEU A CA 1
ATOM 1857 C C . LEU A 1 224 ? 20.210 -4.522 -12.912 1.00 90.00 224 LEU A C 1
ATOM 1859 O O . LEU A 1 224 ? 20.618 -3.483 -13.432 1.00 90.00 224 LEU A O 1
ATOM 1863 N N . LEU A 1 225 ? 21.024 -5.424 -12.364 1.00 88.75 225 LEU A N 1
ATOM 1864 C CA . LEU A 1 225 ? 22.484 -5.307 -12.389 1.00 88.75 225 LEU A CA 1
ATOM 1865 C C . LEU A 1 225 ? 23.035 -5.418 -13.817 1.00 88.75 225 LEU A C 1
ATOM 1867 O O . LEU A 1 225 ? 22.432 -6.058 -14.692 1.00 88.75 225 LEU A O 1
ATOM 1871 N N . ALA A 1 226 ? 24.199 -4.818 -14.072 1.00 85.81 226 ALA A N 1
ATOM 1872 C CA . ALA A 1 226 ? 24.852 -4.930 -15.374 1.00 85.81 226 ALA A CA 1
ATOM 1873 C C . ALA A 1 226 ? 25.327 -6.375 -15.627 1.00 85.81 226 ALA A C 1
ATOM 1875 O O . ALA A 1 226 ? 25.718 -7.083 -14.703 1.00 85.81 226 ALA A O 1
ATOM 1876 N N . LEU A 1 227 ? 25.339 -6.818 -16.892 1.00 78.19 227 LEU A N 1
ATOM 1877 C CA . LEU A 1 227 ? 25.806 -8.169 -17.262 1.00 78.19 227 LEU A CA 1
ATOM 1878 C C . LEU A 1 227 ? 27.249 -8.448 -16.809 1.00 78.19 227 LEU A C 1
ATOM 1880 O O . LEU A 1 227 ? 27.598 -9.583 -16.538 1.00 78.19 227 LEU A O 1
ATOM 1884 N N . SER A 1 228 ? 28.083 -7.413 -16.702 1.00 77.62 228 SER A N 1
ATOM 1885 C CA . SER A 1 228 ? 29.465 -7.519 -16.226 1.00 77.62 228 SER A CA 1
ATOM 1886 C C . SER A 1 228 ? 29.596 -7.745 -14.718 1.00 77.62 228 SER A C 1
ATOM 1888 O O . SER A 1 228 ? 30.658 -8.150 -14.251 1.00 77.62 228 SER A O 1
ATOM 1890 N N . GLU A 1 229 ? 28.564 -7.405 -13.948 1.00 75.06 229 GLU A N 1
ATOM 1891 C CA . GLU A 1 229 ? 28.582 -7.478 -12.484 1.00 75.06 229 GLU A CA 1
ATOM 1892 C C . GLU A 1 229 ? 28.136 -8.852 -11.988 1.00 75.06 229 GLU A C 1
ATOM 1894 O O . GLU A 1 229 ? 28.629 -9.335 -10.967 1.00 75.06 229 GLU A O 1
ATOM 1899 N N . VAL A 1 230 ? 27.243 -9.504 -12.736 1.00 72.12 230 VAL A N 1
ATOM 1900 C CA . VAL A 1 230 ? 26.778 -10.856 -12.438 1.00 72.12 230 VAL A CA 1
ATOM 1901 C C . VAL A 1 230 ? 27.726 -11.855 -13.081 1.00 72.12 230 VAL A C 1
ATOM 1903 O O . VAL A 1 230 ? 27.738 -12.040 -14.292 1.00 72.12 230 VAL A O 1
ATOM 1906 N N . LYS A 1 231 ? 28.554 -12.482 -12.247 1.00 68.12 231 LYS A N 1
ATOM 1907 C CA . LYS A 1 231 ? 29.439 -13.568 -12.665 1.00 68.12 231 LYS A CA 1
ATOM 1908 C C . LYS A 1 231 ? 28.616 -14.842 -12.793 1.00 68.12 231 LYS A C 1
ATOM 1910 O O . LYS A 1 231 ? 28.153 -15.371 -11.783 1.00 68.12 231 LYS A O 1
ATOM 1915 N N . ASP A 1 232 ? 28.443 -15.337 -14.012 1.00 64.75 232 ASP A N 1
ATOM 1916 C CA . ASP A 1 232 ? 27.945 -16.693 -14.203 1.00 64.75 232 ASP A CA 1
ATOM 1917 C C . ASP A 1 232 ? 29.044 -17.677 -13.743 1.00 64.75 232 ASP A C 1
ATOM 1919 O O . ASP A 1 232 ? 30.179 -17.591 -14.219 1.00 64.75 232 ASP A O 1
ATOM 1923 N N . PRO A 1 233 ? 28.756 -18.624 -12.828 1.00 62.72 233 PRO A N 1
ATOM 1924 C CA . PRO A 1 233 ? 29.762 -19.560 -12.311 1.00 62.72 233 PRO A CA 1
ATOM 1925 C C . PRO A 1 233 ? 30.355 -20.462 -13.408 1.00 62.72 233 PRO A C 1
ATOM 1927 O O . PRO A 1 233 ? 31.464 -20.973 -13.267 1.00 62.72 233 PRO A O 1
ATOM 1930 N N . GLU A 1 234 ? 29.641 -20.642 -14.523 1.00 60.31 234 GLU A N 1
ATOM 1931 C CA . GLU A 1 234 ? 30.120 -21.382 -15.696 1.00 60.31 234 GLU A CA 1
ATOM 1932 C C . GLU A 1 234 ? 31.142 -20.589 -16.530 1.00 60.31 234 GLU A C 1
ATOM 1934 O O . GLU A 1 234 ? 32.000 -21.186 -17.181 1.00 60.31 234 GLU A O 1
ATOM 1939 N N . GLU A 1 235 ? 31.106 -19.253 -16.482 1.00 59.28 235 GLU A N 1
ATOM 1940 C CA . GLU A 1 235 ? 32.034 -18.377 -17.210 1.00 59.28 235 GLU A CA 1
ATOM 1941 C C . GLU A 1 235 ? 33.348 -18.123 -16.452 1.00 59.28 235 GLU A C 1
ATOM 1943 O O . GLU A 1 235 ? 34.306 -17.594 -17.022 1.00 59.28 235 GLU A O 1
ATOM 1948 N N . GLU A 1 236 ? 33.441 -18.531 -15.181 1.00 58.81 236 GLU A N 1
ATOM 1949 C CA . GLU A 1 236 ? 34.636 -18.313 -14.353 1.00 58.81 236 GLU A CA 1
ATOM 1950 C C . GLU A 1 236 ? 35.876 -19.061 -14.871 1.00 58.81 236 GLU A C 1
ATOM 1952 O O . GLU A 1 236 ? 37.010 -18.696 -14.542 1.00 58.81 236 GLU A O 1
ATOM 1957 N N . TYR A 1 237 ? 35.694 -20.064 -15.734 1.00 62.94 237 TYR A N 1
ATOM 1958 C CA . TYR A 1 237 ? 36.788 -20.878 -16.246 1.00 62.94 237 TYR A CA 1
ATOM 1959 C C . TYR A 1 237 ? 36.884 -20.805 -17.766 1.00 62.94 237 TYR A C 1
ATOM 1961 O O . TYR A 1 237 ? 36.125 -21.427 -18.508 1.00 62.94 237 TYR A O 1
ATOM 1969 N N . ARG A 1 238 ? 37.928 -20.121 -18.254 1.00 65.12 238 ARG A N 1
ATOM 1970 C CA . ARG A 1 238 ? 38.407 -20.334 -19.625 1.00 65.12 238 ARG A CA 1
ATOM 1971 C C . ARG A 1 238 ? 38.650 -21.841 -19.803 1.00 65.12 238 ARG A C 1
ATOM 1973 O O . ARG A 1 238 ? 39.361 -22.407 -18.970 1.00 65.12 238 ARG A O 1
ATOM 1980 N N . PRO A 1 239 ? 38.139 -22.484 -20.869 1.00 68.75 239 PRO A N 1
ATOM 1981 C CA . PRO A 1 239 ? 38.347 -23.909 -21.080 1.00 68.75 239 PRO A CA 1
ATOM 1982 C C . PRO A 1 239 ? 39.846 -24.216 -21.086 1.00 68.75 239 PRO A C 1
ATOM 1984 O O . PRO A 1 239 ? 40.599 -23.726 -21.932 1.00 68.75 239 PRO A O 1
ATOM 1987 N N . VAL A 1 240 ? 40.284 -24.998 -20.101 1.00 69.50 240 VAL A N 1
ATOM 1988 C CA . VAL A 1 240 ? 41.669 -25.451 -19.987 1.00 69.50 240 VAL A CA 1
ATOM 1989 C C . VAL A 1 240 ? 41.799 -26.723 -20.817 1.00 69.50 240 VAL A C 1
ATOM 1991 O O . VAL A 1 240 ? 41.001 -27.649 -20.676 1.00 69.50 240 VAL A O 1
ATOM 1994 N N . SER A 1 241 ? 42.797 -26.787 -21.699 1.00 70.50 241 SER A N 1
ATOM 1995 C CA . SER A 1 241 ? 43.131 -28.032 -22.396 1.00 70.50 241 SER A CA 1
ATOM 1996 C C . SER A 1 241 ? 43.437 -29.129 -21.372 1.00 70.50 241 SER A C 1
ATOM 1998 O O . SER A 1 241 ? 44.241 -28.902 -20.466 1.00 70.50 241 SER A O 1
ATOM 2000 N N . GLN A 1 242 ? 42.834 -30.311 -21.517 1.00 71.38 242 GLN A N 1
ATOM 2001 C CA . GLN A 1 242 ? 43.101 -31.447 -20.631 1.00 71.38 242 GLN A CA 1
ATOM 2002 C C . GLN A 1 242 ? 44.596 -31.796 -20.645 1.00 71.38 242 GLN A C 1
ATOM 2004 O O . GLN A 1 242 ? 45.155 -32.129 -21.687 1.00 71.38 242 GLN A O 1
ATOM 2009 N N . THR A 1 243 ? 45.242 -31.714 -19.482 1.00 70.12 243 THR A N 1
ATOM 2010 C CA . THR A 1 243 ? 46.693 -31.923 -19.326 1.00 70.12 243 THR A CA 1
ATOM 2011 C C . THR A 1 243 ? 47.114 -33.387 -19.432 1.00 70.12 243 THR A C 1
ATOM 2013 O O . THR A 1 243 ? 48.292 -33.668 -19.629 1.00 70.12 243 THR A O 1
ATOM 2016 N N . SER A 1 244 ? 46.170 -34.322 -19.297 1.00 76.19 244 SER A N 1
ATOM 2017 C CA . SER A 1 244 ? 46.401 -35.768 -19.385 1.00 76.19 244 SER A CA 1
ATOM 2018 C C . SER A 1 244 ? 46.601 -36.268 -20.814 1.00 76.19 244 SER A C 1
ATOM 2020 O O . SER A 1 244 ? 47.086 -37.380 -21.013 1.00 76.19 244 SER A O 1
ATOM 2022 N N . LEU A 1 245 ? 46.217 -35.471 -21.810 1.00 77.00 245 LEU A N 1
ATOM 2023 C CA . LEU A 1 245 ? 46.322 -35.847 -23.208 1.00 77.00 245 LEU A CA 1
ATOM 2024 C C . LEU A 1 245 ? 47.680 -35.434 -23.763 1.00 77.00 245 LEU A C 1
ATOM 2026 O O . LEU A 1 245 ? 48.145 -34.315 -23.565 1.00 77.00 245 LEU A O 1
ATOM 2030 N N . LEU A 1 246 ? 48.286 -36.334 -24.536 1.00 77.69 246 LEU A N 1
ATOM 2031 C CA . LEU A 1 246 ? 49.590 -36.122 -25.174 1.00 77.69 246 LEU A CA 1
ATOM 2032 C C . LEU A 1 246 ? 49.607 -34.921 -26.135 1.00 77.69 246 LEU A C 1
ATOM 2034 O O . LEU A 1 246 ? 50.677 -34.436 -26.503 1.00 77.69 246 LEU A O 1
ATOM 2038 N N . ARG A 1 247 ? 48.433 -34.467 -26.592 1.00 78.81 247 ARG A N 1
ATOM 2039 C CA . ARG A 1 247 ? 48.258 -33.355 -27.531 1.00 78.81 247 ARG A CA 1
ATOM 2040 C C . ARG A 1 247 ? 46.992 -32.572 -27.178 1.00 78.81 247 ARG A C 1
ATOM 2042 O O . ARG A 1 247 ? 46.016 -33.186 -26.740 1.00 78.81 247 ARG A O 1
ATOM 2049 N N . PRO A 1 248 ? 46.956 -31.251 -27.424 1.00 79.06 248 PRO A N 1
ATOM 2050 C CA . PRO A 1 248 ? 45.721 -30.487 -27.320 1.00 79.06 248 PRO A CA 1
ATOM 2051 C C . PRO A 1 248 ? 44.728 -31.005 -28.366 1.00 79.06 248 PRO A C 1
ATOM 2053 O O . PRO A 1 248 ? 44.946 -30.873 -29.570 1.00 79.06 248 PRO A O 1
ATOM 2056 N N . THR A 1 249 ? 43.650 -31.630 -27.903 1.00 79.25 249 THR A N 1
ATOM 2057 C CA . THR A 1 249 ? 42.569 -32.145 -28.749 1.00 79.25 249 THR A CA 1
ATOM 2058 C C . THR A 1 249 ? 41.287 -31.378 -28.456 1.00 79.25 249 THR A C 1
ATOM 2060 O O . THR A 1 249 ? 41.073 -30.883 -27.349 1.00 79.25 249 THR A O 1
ATOM 2063 N N . SER A 1 250 ? 40.441 -31.227 -29.473 1.00 84.19 250 SER A N 1
ATOM 2064 C CA . SER A 1 250 ? 39.125 -30.617 -29.301 1.00 84.19 250 SER A CA 1
ATOM 2065 C C . SER A 1 250 ? 38.150 -31.622 -28.681 1.00 84.19 250 SER A C 1
ATOM 2067 O O . SER A 1 250 ? 38.292 -32.835 -28.857 1.00 84.19 250 SER A O 1
ATOM 2069 N N . ALA A 1 251 ? 37.104 -31.121 -28.019 1.00 82.56 251 ALA A N 1
ATOM 2070 C CA . ALA A 1 251 ? 36.021 -31.961 -27.501 1.00 82.56 251 ALA A CA 1
ATOM 2071 C C . ALA A 1 251 ? 35.362 -32.816 -28.604 1.00 82.56 251 ALA A C 1
ATOM 2073 O O . ALA A 1 251 ? 34.972 -33.955 -28.361 1.00 82.56 251 ALA A O 1
ATOM 2074 N N . PHE A 1 252 ? 35.292 -32.293 -29.835 1.00 84.75 252 PHE A N 1
ATOM 2075 C CA . PHE A 1 252 ? 34.786 -33.027 -30.995 1.00 84.75 252 PHE A CA 1
ATOM 2076 C C . PHE A 1 252 ? 35.659 -34.242 -31.333 1.00 84.75 252 PHE A C 1
ATOM 2078 O O . PHE A 1 252 ? 35.136 -35.344 -31.495 1.00 84.75 252 PHE A O 1
ATOM 2085 N N . SER A 1 253 ? 36.983 -34.063 -31.385 1.00 84.31 253 SER A N 1
ATOM 2086 C CA . SER A 1 253 ? 37.914 -35.167 -31.638 1.00 84.31 253 SER A CA 1
ATOM 2087 C C . SER A 1 253 ? 37.853 -36.225 -30.535 1.00 84.31 253 SER A C 1
ATOM 2089 O O . SER A 1 253 ? 37.861 -37.412 -30.842 1.00 84.31 253 SER A O 1
ATOM 2091 N N . LEU A 1 254 ? 37.722 -35.814 -29.268 1.00 82.88 254 LEU A N 1
ATOM 2092 C CA . LEU A 1 254 ? 37.576 -36.739 -28.138 1.00 82.88 254 LEU A CA 1
ATOM 2093 C C . LEU A 1 254 ? 36.297 -37.568 -28.222 1.00 82.88 254 LEU A C 1
ATOM 2095 O O . LEU A 1 254 ? 36.337 -38.782 -28.031 1.00 82.88 254 LEU A O 1
ATOM 2099 N N . ARG A 1 255 ? 35.172 -36.929 -28.560 1.00 85.50 255 ARG A N 1
ATOM 2100 C CA . ARG A 1 255 ? 33.900 -37.627 -28.770 1.00 85.50 255 ARG A CA 1
ATOM 2101 C C . ARG A 1 255 ? 34.026 -38.673 -29.875 1.00 85.50 255 ARG A C 1
ATOM 2103 O O . ARG A 1 255 ? 33.575 -39.797 -29.688 1.00 85.50 255 ARG A O 1
ATOM 2110 N N . LEU A 1 256 ? 34.673 -38.333 -30.989 1.00 86.25 256 LEU A N 1
ATOM 2111 C CA . LEU A 1 256 ? 34.884 -39.280 -32.084 1.00 86.25 256 LEU A CA 1
ATOM 2112 C C . LEU A 1 256 ? 35.848 -40.417 -31.716 1.00 86.25 256 LEU A C 1
ATOM 2114 O O . LEU A 1 256 ? 35.621 -41.548 -32.121 1.00 86.25 256 LEU A O 1
ATOM 2118 N N . ALA A 1 257 ? 36.895 -40.135 -30.937 1.00 82.06 257 ALA A N 1
ATOM 2119 C CA . ALA A 1 257 ? 37.855 -41.142 -30.482 1.00 82.06 257 ALA A CA 1
ATOM 2120 C C . ALA A 1 257 ? 37.283 -42.099 -29.420 1.00 82.06 257 ALA A C 1
ATOM 2122 O O . ALA A 1 257 ? 37.772 -43.223 -29.291 1.00 82.06 257 ALA A O 1
ATOM 2123 N N . SER A 1 258 ? 36.270 -41.654 -28.662 1.00 81.19 258 SER A N 1
ATOM 2124 C CA . SER A 1 258 ? 35.555 -42.482 -27.680 1.00 81.19 258 SER A CA 1
ATOM 2125 C C . SER A 1 258 ? 34.668 -43.555 -28.317 1.00 81.19 258 SER A C 1
ATOM 2127 O O . SER A 1 258 ? 34.356 -44.552 -27.672 1.00 81.19 258 SER A O 1
ATOM 2129 N N . ASP A 1 259 ? 34.299 -43.376 -29.585 1.00 85.19 259 ASP A N 1
ATOM 2130 C CA . ASP A 1 259 ? 33.621 -44.399 -30.369 1.00 85.19 259 ASP A CA 1
ATOM 2131 C C . ASP A 1 259 ? 34.641 -45.466 -30.795 1.00 85.19 259 ASP A C 1
ATOM 2133 O O . ASP A 1 259 ? 35.500 -45.224 -31.645 1.00 85.19 259 ASP A O 1
ATOM 2137 N N . LEU A 1 260 ? 34.577 -46.650 -30.177 1.00 76.81 260 LEU A N 1
ATOM 2138 C CA . LEU A 1 260 ? 35.510 -47.750 -30.452 1.00 76.81 260 LEU A CA 1
ATOM 2139 C C . LEU A 1 260 ? 35.344 -48.333 -31.862 1.00 76.81 260 LEU A C 1
ATOM 2141 O O . LEU A 1 260 ? 36.283 -48.944 -32.370 1.00 76.81 260 LEU A O 1
ATOM 2145 N N . SER A 1 261 ? 34.199 -48.098 -32.513 1.00 79.62 261 SER A N 1
ATOM 2146 C CA . SER A 1 261 ? 33.978 -48.490 -33.907 1.00 79.62 261 SER A CA 1
ATOM 2147 C C . SER A 1 261 ? 34.712 -47.569 -34.889 1.00 79.62 261 SER A C 1
ATOM 2149 O O . SER A 1 261 ? 35.058 -47.971 -36.006 1.00 79.62 261 SER A O 1
ATOM 2151 N N . ASN A 1 262 ? 35.002 -46.333 -34.465 1.00 80.00 262 ASN A N 1
ATOM 2152 C CA . ASN A 1 262 ? 35.688 -45.348 -35.276 1.00 80.00 262 ASN A CA 1
ATOM 2153 C C . ASN A 1 262 ? 37.209 -45.430 -35.086 1.00 80.00 262 ASN A C 1
ATOM 2155 O O . ASN A 1 262 ? 37.812 -44.889 -34.153 1.00 80.00 262 ASN A O 1
ATOM 2159 N N . ASN A 1 263 ? 37.842 -46.095 -36.045 1.00 80.81 263 ASN A N 1
ATOM 2160 C CA . ASN A 1 263 ? 39.287 -46.271 -36.108 1.00 80.81 263 ASN A CA 1
ATOM 2161 C C . ASN A 1 263 ? 39.998 -45.234 -36.997 1.00 80.81 263 ASN A C 1
ATOM 2163 O O . ASN A 1 263 ? 41.126 -45.475 -37.428 1.00 80.81 263 ASN A O 1
ATOM 2167 N N . ASP A 1 264 ? 39.376 -44.082 -37.287 1.00 85.06 264 ASP A N 1
ATOM 2168 C CA . ASP A 1 264 ? 40.032 -43.027 -38.067 1.00 85.06 264 ASP A CA 1
ATOM 2169 C C . ASP A 1 264 ? 41.237 -42.450 -37.286 1.00 85.06 264 ASP A C 1
ATOM 2171 O O . ASP A 1 264 ? 41.063 -41.830 -36.227 1.00 85.06 264 ASP A O 1
ATOM 2175 N N . PRO A 1 265 ? 42.477 -42.607 -37.794 1.00 82.00 265 PRO A N 1
ATOM 2176 C CA . PRO A 1 265 ? 43.685 -42.156 -37.105 1.00 82.00 265 PRO A CA 1
ATOM 2177 C C . PRO A 1 265 ? 43.749 -40.635 -36.916 1.00 82.00 265 PRO A C 1
ATOM 2179 O O . PRO A 1 265 ? 44.564 -40.156 -36.134 1.00 82.00 265 PRO A O 1
ATOM 2182 N N . ARG A 1 266 ? 42.904 -39.852 -37.603 1.00 82.81 266 ARG A N 1
ATOM 2183 C CA . ARG A 1 266 ? 42.868 -38.385 -37.468 1.00 82.81 266 ARG A CA 1
ATOM 2184 C C . ARG A 1 266 ? 42.442 -37.909 -36.081 1.00 82.81 266 ARG A C 1
ATOM 2186 O O . ARG A 1 266 ? 42.857 -36.830 -35.665 1.00 82.81 266 ARG A O 1
ATOM 2193 N N . PHE A 1 267 ? 41.592 -38.675 -35.399 1.00 83.31 267 PHE A N 1
ATOM 2194 C CA . PHE A 1 267 ? 40.975 -38.256 -34.137 1.00 83.31 267 PHE A CA 1
ATOM 2195 C C . PHE A 1 267 ? 41.576 -38.951 -32.912 1.00 83.31 267 PHE A C 1
ATOM 2197 O O . PHE A 1 267 ? 41.330 -38.510 -31.791 1.00 83.31 267 PHE A O 1
ATOM 2204 N N . ARG A 1 268 ? 42.395 -39.995 -33.103 1.00 79.81 268 ARG A N 1
ATOM 2205 C CA . ARG A 1 268 ? 43.041 -40.727 -32.006 1.00 79.81 268 ARG A CA 1
ATOM 2206 C C . ARG A 1 268 ? 44.355 -40.057 -31.600 1.00 79.81 268 ARG A C 1
ATOM 2208 O O . ARG A 1 268 ? 45.147 -39.643 -32.442 1.00 79.81 268 ARG A O 1
ATOM 2215 N N . ALA A 1 269 ? 44.586 -39.952 -30.292 1.00 77.94 269 ALA A N 1
ATOM 2216 C CA . ALA A 1 269 ? 45.851 -39.449 -29.753 1.00 77.94 269 ALA A CA 1
ATOM 2217 C C . ALA A 1 269 ? 46.979 -40.491 -29.863 1.00 77.94 269 ALA A C 1
ATOM 2219 O O . ALA A 1 269 ? 48.140 -40.120 -30.053 1.00 77.94 269 ALA A O 1
ATOM 2220 N N . ASP A 1 270 ? 46.605 -41.772 -29.800 1.00 79.12 270 ASP A N 1
ATOM 2221 C CA . ASP A 1 270 ? 47.503 -42.921 -29.840 1.00 79.12 270 ASP A CA 1
ATOM 2222 C C . ASP A 1 270 ? 47.304 -43.733 -31.124 1.00 79.12 270 ASP A C 1
ATOM 2224 O O . ASP A 1 270 ? 46.185 -43.899 -31.614 1.00 79.12 270 ASP A O 1
ATOM 2228 N N . ASN A 1 271 ? 48.392 -44.313 -31.636 1.00 78.38 271 ASN A N 1
ATOM 2229 C CA . ASN A 1 271 ? 48.385 -45.182 -32.819 1.00 78.38 271 ASN A CA 1
ATOM 2230 C C . ASN A 1 271 ? 47.941 -46.616 -32.471 1.00 78.38 271 ASN A C 1
ATOM 2232 O O . ASN A 1 271 ? 48.622 -47.584 -32.810 1.00 78.38 271 ASN A O 1
ATOM 2236 N N . VAL A 1 272 ? 46.826 -46.755 -31.754 1.00 78.25 272 VAL A N 1
ATOM 2237 C CA . VAL A 1 272 ? 46.259 -48.047 -31.350 1.00 78.25 272 VAL A CA 1
ATOM 2238 C C . VAL A 1 272 ? 44.849 -48.164 -31.918 1.00 78.25 272 VAL A C 1
ATOM 2240 O O . VAL A 1 272 ? 43.994 -47.316 -31.654 1.00 78.25 272 VAL A O 1
ATOM 2243 N N . LEU A 1 273 ? 44.620 -49.215 -32.708 1.00 75.56 273 LEU A N 1
ATOM 2244 C CA . LEU A 1 273 ? 43.301 -49.560 -33.236 1.00 75.56 273 LEU A CA 1
ATOM 2245 C C . LEU A 1 273 ? 42.483 -50.247 -32.141 1.00 75.56 273 LEU A C 1
ATOM 2247 O O . LEU A 1 273 ? 42.989 -51.123 -31.440 1.00 75.56 273 LEU A O 1
ATOM 2251 N N . SER A 1 274 ? 41.230 -49.832 -31.989 1.00 76.25 274 SER A N 1
ATOM 2252 C CA . SER A 1 274 ? 40.270 -50.467 -31.090 1.00 76.25 274 SER A CA 1
ATOM 2253 C C . SER A 1 274 ? 39.466 -51.488 -31.882 1.00 76.25 274 SER A C 1
ATOM 2255 O O . SER A 1 274 ? 38.836 -51.141 -32.877 1.00 76.25 274 SER A O 1
ATOM 2257 N N . PHE A 1 275 ? 39.531 -52.750 -31.473 1.00 79.19 275 PHE A N 1
ATOM 2258 C CA . PHE A 1 275 ? 38.720 -53.817 -32.048 1.00 79.19 275 PHE A CA 1
ATOM 2259 C C . PHE A 1 275 ? 37.694 -54.269 -31.016 1.00 79.19 275 PHE A C 1
ATOM 2261 O O . PHE A 1 275 ? 38.009 -54.327 -29.824 1.00 79.19 275 PHE A O 1
ATOM 2268 N N . ASP A 1 276 ? 36.492 -54.605 -31.480 1.00 75.69 276 ASP A N 1
ATOM 2269 C CA . ASP A 1 276 ? 35.479 -55.231 -30.639 1.00 75.69 276 ASP A CA 1
ATOM 2270 C C . ASP A 1 276 ? 36.013 -56.583 -30.146 1.00 75.69 276 ASP A C 1
ATOM 2272 O O . ASP A 1 276 ? 36.517 -57.398 -30.923 1.00 75.69 276 ASP A O 1
ATOM 2276 N N . LEU A 1 277 ? 35.962 -56.801 -28.832 1.00 76.50 277 LEU A N 1
ATOM 2277 C CA . LEU A 1 277 ? 36.344 -58.073 -28.229 1.00 76.50 277 LEU A CA 1
ATOM 2278 C C . LEU A 1 277 ? 35.252 -59.101 -28.546 1.00 76.50 277 LEU A C 1
ATOM 2280 O O . LEU A 1 277 ? 34.118 -58.945 -28.095 1.00 76.50 277 LEU A O 1
ATOM 2284 N N . ASP A 1 278 ? 35.592 -60.147 -29.299 1.00 78.81 278 ASP A N 1
ATOM 2285 C CA . ASP A 1 278 ? 34.685 -61.271 -29.535 1.00 78.81 278 ASP A CA 1
ATOM 2286 C C . ASP A 1 278 ? 34.518 -62.064 -28.230 1.00 78.81 278 ASP A C 1
ATOM 2288 O O . ASP A 1 278 ? 35.459 -62.693 -27.730 1.00 78.81 278 ASP A O 1
ATOM 2292 N N . MET A 1 279 ? 33.339 -61.949 -27.617 1.00 81.19 279 MET A N 1
ATOM 2293 C CA . MET A 1 279 ? 33.026 -62.630 -26.365 1.00 81.19 279 MET A CA 1
ATOM 2294 C C . MET A 1 279 ? 32.713 -64.100 -26.663 1.00 81.19 279 MET A C 1
ATOM 2296 O O . MET A 1 279 ? 31.921 -64.377 -27.561 1.00 81.19 279 MET A O 1
ATOM 2300 N N . PRO A 1 280 ? 33.282 -65.059 -25.910 1.00 82.19 280 PRO A N 1
ATOM 2301 C CA . PRO A 1 280 ? 33.089 -66.476 -26.195 1.00 82.19 280 PRO A CA 1
ATOM 2302 C C . PRO A 1 280 ? 31.607 -66.867 -26.129 1.00 82.19 280 PRO A C 1
ATOM 2304 O O . PRO A 1 280 ? 30.865 -66.386 -25.267 1.00 82.19 280 PRO A O 1
ATOM 2307 N N . GLU A 1 281 ? 31.185 -67.775 -27.014 1.00 80.94 281 GLU A N 1
ATOM 2308 C CA . GLU A 1 281 ? 29.810 -68.277 -27.026 1.00 80.94 281 GLU A CA 1
ATOM 2309 C C . GLU A 1 281 ? 29.429 -68.920 -25.681 1.00 80.94 281 GLU A C 1
ATOM 2311 O O . GLU A 1 281 ? 30.218 -69.625 -25.037 1.00 80.94 281 GLU A O 1
ATOM 2316 N N . ARG A 1 282 ? 28.183 -68.672 -25.251 1.00 80.56 282 ARG A N 1
ATOM 2317 C CA . ARG A 1 282 ? 27.647 -69.128 -23.963 1.00 80.56 282 ARG A CA 1
ATOM 2318 C C . ARG A 1 282 ? 27.734 -70.652 -23.865 1.00 80.56 282 ARG A C 1
ATOM 2320 O O . ARG A 1 282 ? 27.056 -71.372 -24.586 1.00 80.56 282 ARG A O 1
ATOM 2327 N N . THR A 1 283 ? 28.529 -71.145 -22.919 1.00 78.19 283 THR A N 1
ATOM 2328 C CA . THR A 1 283 ? 28.797 -72.586 -22.751 1.00 78.19 283 THR A CA 1
ATOM 2329 C C . THR A 1 283 ? 27.847 -73.271 -21.753 1.00 78.19 283 THR A C 1
ATOM 2331 O O . THR A 1 283 ? 28.100 -74.394 -21.324 1.00 78.19 283 THR A O 1
ATOM 2334 N N . THR A 1 284 ? 26.760 -72.610 -21.341 1.00 82.06 284 THR A N 1
ATOM 2335 C CA . THR A 1 284 ? 25.809 -73.124 -20.338 1.00 82.06 284 THR A CA 1
ATOM 2336 C C . THR A 1 284 ? 24.433 -73.419 -20.942 1.00 82.06 284 THR A C 1
ATOM 2338 O O . THR A 1 284 ? 23.847 -72.577 -21.632 1.00 82.06 284 THR A O 1
ATOM 2341 N N . ALA A 1 285 ? 23.907 -74.611 -20.641 1.00 77.31 285 ALA A N 1
ATOM 2342 C CA . ALA A 1 285 ? 22.534 -75.017 -20.942 1.00 77.31 285 ALA A CA 1
ATOM 2343 C C . ALA A 1 285 ? 21.604 -74.692 -19.759 1.00 77.31 285 ALA A C 1
ATOM 2345 O O . ALA A 1 285 ? 22.018 -74.815 -18.604 1.00 77.31 285 ALA A O 1
ATOM 2346 N N . ASP A 1 286 ? 20.368 -74.279 -20.047 1.00 78.19 286 ASP A N 1
ATOM 2347 C CA . ASP A 1 286 ? 19.386 -73.909 -19.022 1.00 78.19 286 ASP A CA 1
ATOM 2348 C C . ASP A 1 286 ? 18.757 -75.162 -18.384 1.00 78.19 286 ASP A C 1
ATOM 2350 O O . ASP A 1 286 ? 18.447 -76.139 -19.067 1.00 78.19 286 ASP A O 1
ATOM 2354 N N . TYR A 1 287 ? 18.611 -75.151 -17.056 1.00 74.75 287 TYR A N 1
ATOM 2355 C CA . TYR A 1 287 ? 18.093 -76.277 -16.276 1.00 74.75 287 TYR A CA 1
ATOM 2356 C C . TYR A 1 287 ? 16.569 -76.180 -16.137 1.00 74.75 287 TYR A C 1
ATOM 2358 O O . TYR A 1 287 ? 16.066 -75.271 -15.477 1.00 74.75 287 TYR A O 1
ATOM 2366 N N . GLU A 1 288 ? 15.833 -77.127 -16.720 1.00 71.69 288 GLU A N 1
ATOM 2367 C CA . GLU A 1 288 ? 14.390 -77.268 -16.499 1.00 71.69 288 GLU A CA 1
ATOM 2368 C C . GLU A 1 288 ? 14.122 -78.263 -15.359 1.00 71.69 288 GLU A C 1
ATOM 2370 O O . GLU A 1 288 ? 14.591 -79.402 -15.380 1.00 71.69 288 GLU A O 1
ATOM 2375 N N . VAL A 1 289 ? 13.374 -77.823 -14.342 1.00 70.44 289 VAL A N 1
ATOM 2376 C CA . VAL A 1 289 ? 13.019 -78.642 -13.173 1.00 70.44 289 VAL A CA 1
ATOM 2377 C C . VAL A 1 289 ? 11.662 -79.300 -13.402 1.00 70.44 289 VAL A C 1
ATOM 2379 O O . VAL A 1 289 ? 10.642 -78.614 -13.433 1.00 70.44 289 VAL A O 1
ATOM 2382 N N . ASP A 1 290 ? 11.627 -80.629 -13.478 1.00 69.19 290 ASP A N 1
ATOM 2383 C CA . ASP A 1 290 ? 10.372 -81.384 -13.434 1.00 69.19 290 ASP A CA 1
ATOM 2384 C C . ASP A 1 290 ? 9.927 -81.526 -11.965 1.00 69.19 290 ASP A C 1
ATOM 2386 O O . ASP A 1 290 ? 10.453 -82.334 -11.194 1.00 69.19 290 ASP A O 1
ATOM 2390 N N . VAL A 1 291 ? 9.031 -80.641 -11.518 1.00 73.75 291 VAL A N 1
ATOM 2391 C CA . VAL A 1 291 ? 8.572 -80.600 -10.120 1.00 73.75 291 VAL A CA 1
ATOM 2392 C C . VAL A 1 291 ? 7.543 -81.693 -9.835 1.00 73.75 291 VAL A C 1
ATOM 2394 O O . VAL A 1 291 ? 6.559 -81.861 -10.554 1.00 73.75 291 VAL A O 1
ATOM 2397 N N . ASN A 1 292 ? 7.739 -82.409 -8.723 1.00 75.75 292 ASN A N 1
ATOM 2398 C CA . ASN A 1 292 ? 6.875 -83.514 -8.314 1.00 75.75 292 ASN A CA 1
ATOM 2399 C C . ASN A 1 292 ? 5.405 -83.049 -8.164 1.00 75.75 292 ASN A C 1
ATOM 2401 O O . ASN A 1 292 ? 5.146 -82.052 -7.476 1.00 75.75 292 ASN A O 1
ATOM 2405 N N . PRO A 1 293 ? 4.426 -83.772 -8.742 1.00 77.31 293 PRO A N 1
ATOM 2406 C CA . PRO A 1 293 ? 3.020 -83.360 -8.784 1.00 77.31 293 PRO A CA 1
ATOM 2407 C C . PRO A 1 293 ? 2.404 -83.142 -7.397 1.00 77.31 293 PRO A C 1
ATOM 2409 O O . PRO A 1 293 ? 1.496 -82.329 -7.248 1.00 77.31 293 PRO A O 1
ATOM 2412 N N . THR A 1 294 ? 2.939 -83.802 -6.369 1.00 74.94 294 THR A N 1
ATOM 2413 C CA . THR A 1 294 ? 2.502 -83.650 -4.975 1.00 74.94 294 THR A CA 1
ATOM 2414 C C . THR A 1 294 ? 2.804 -82.252 -4.433 1.00 74.94 294 THR A C 1
ATOM 2416 O O . THR A 1 294 ? 1.970 -81.645 -3.768 1.00 74.94 294 THR A O 1
ATOM 2419 N N . VAL A 1 295 ? 3.982 -81.709 -4.763 1.00 75.81 295 VAL A N 1
ATOM 2420 C CA . VAL A 1 295 ? 4.404 -80.360 -4.351 1.00 75.81 295 VAL A CA 1
ATOM 2421 C C . VAL A 1 295 ? 3.575 -79.309 -5.084 1.00 75.81 295 VAL A C 1
ATOM 2423 O O . VAL A 1 295 ? 3.159 -78.316 -4.494 1.00 75.81 295 VAL A O 1
ATOM 2426 N N . ARG A 1 296 ? 3.259 -79.569 -6.356 1.00 80.25 296 ARG A N 1
ATOM 2427 C CA . ARG A 1 296 ? 2.388 -78.708 -7.161 1.00 80.25 296 ARG A CA 1
ATOM 2428 C C . ARG A 1 296 ? 0.948 -78.685 -6.633 1.00 80.25 296 ARG A C 1
ATOM 2430 O O . ARG A 1 296 ? 0.356 -77.614 -6.583 1.00 80.25 296 ARG A O 1
ATOM 2437 N N . ALA A 1 297 ? 0.423 -79.831 -6.194 1.00 76.81 297 ALA A N 1
ATOM 2438 C CA . ALA A 1 297 ? -0.904 -79.944 -5.588 1.00 76.81 297 ALA A CA 1
ATOM 2439 C C . ALA A 1 297 ? -0.984 -79.274 -4.204 1.00 76.81 297 ALA A C 1
ATOM 2441 O O . ALA A 1 297 ? -1.978 -78.627 -3.886 1.00 76.81 297 ALA A O 1
ATOM 2442 N N . ALA A 1 298 ? 0.074 -79.387 -3.394 1.00 75.31 298 ALA A N 1
ATOM 2443 C CA . ALA A 1 298 ? 0.159 -78.707 -2.102 1.00 75.31 298 ALA A CA 1
ATOM 2444 C C . ALA A 1 298 ? 0.208 -77.178 -2.261 1.00 75.31 298 ALA A C 1
ATOM 2446 O O . ALA A 1 298 ? -0.481 -76.461 -1.543 1.00 75.31 298 ALA A O 1
ATOM 2447 N N . LEU A 1 299 ? 0.964 -76.683 -3.246 1.00 74.25 299 LEU A N 1
ATOM 2448 C CA . LEU A 1 299 ? 0.981 -75.262 -3.599 1.00 74.25 299 LEU A CA 1
ATOM 2449 C C . LEU A 1 299 ? -0.378 -74.780 -4.113 1.00 74.25 299 LEU A C 1
ATOM 2451 O O . LEU A 1 299 ? -0.814 -73.706 -3.716 1.00 74.25 299 LEU A O 1
ATOM 2455 N N . SER A 1 300 ? -1.072 -75.564 -4.947 1.00 76.81 300 SER A N 1
ATOM 2456 C CA . SER A 1 300 ? -2.410 -75.182 -5.417 1.00 76.81 300 SER A CA 1
ATOM 2457 C C . SER A 1 300 ? -3.459 -75.205 -4.307 1.00 76.81 300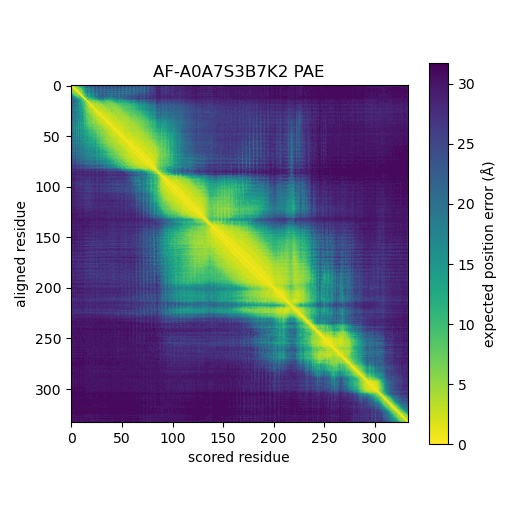 SER A C 1
ATOM 2459 O O . SER A 1 300 ? -4.329 -74.346 -4.299 1.00 76.81 300 SER A O 1
ATOM 2461 N N . ALA A 1 301 ? -3.363 -76.140 -3.358 1.00 73.88 301 ALA A N 1
ATOM 2462 C CA . ALA A 1 301 ? -4.261 -76.200 -2.207 1.00 73.88 301 ALA A CA 1
ATOM 2463 C C . ALA A 1 301 ? -4.039 -75.028 -1.238 1.00 73.88 301 ALA A C 1
ATOM 2465 O O . ALA A 1 301 ? -4.999 -74.491 -0.710 1.00 73.88 301 ALA A O 1
ATOM 2466 N N . ALA A 1 302 ? -2.795 -74.572 -1.057 1.00 69.94 302 ALA A N 1
ATOM 2467 C CA . ALA A 1 302 ? -2.497 -73.374 -0.265 1.00 69.94 302 ALA A CA 1
ATOM 2468 C C . ALA A 1 302 ? -2.983 -72.064 -0.921 1.00 69.94 302 ALA A C 1
ATOM 2470 O O . ALA A 1 302 ? -3.025 -71.027 -0.268 1.00 69.94 302 ALA A O 1
ATOM 2471 N N . LEU A 1 303 ? -3.321 -72.103 -2.212 1.00 73.31 303 LEU A N 1
ATOM 2472 C CA . LEU A 1 303 ? -3.882 -70.982 -2.969 1.00 73.31 303 LEU A CA 1
ATOM 2473 C C . LEU A 1 303 ? -5.421 -70.986 -2.991 1.00 73.31 303 LEU A C 1
ATOM 2475 O O . LEU A 1 303 ? -6.009 -70.044 -3.520 1.00 73.31 303 LEU A O 1
ATOM 2479 N N . GLN A 1 304 ? -6.068 -72.021 -2.447 1.00 67.19 304 GLN A N 1
ATOM 2480 C CA . GLN A 1 304 ? -7.520 -72.183 -2.428 1.00 67.19 304 GLN A CA 1
ATOM 2481 C C . GLN A 1 304 ? -8.034 -72.126 -0.979 1.00 67.19 304 GLN A C 1
ATOM 2483 O O . GLN A 1 304 ? -7.857 -73.077 -0.227 1.00 67.19 304 GLN A O 1
ATOM 2488 N N . ASP A 1 305 ? -8.679 -71.000 -0.649 1.00 54.75 305 ASP A N 1
ATOM 2489 C CA . ASP A 1 305 ? -9.706 -70.792 0.393 1.00 54.75 305 ASP A CA 1
ATOM 2490 C C . ASP A 1 305 ? -9.325 -69.878 1.580 1.00 54.75 305 ASP A C 1
ATOM 2492 O O . ASP A 1 305 ? -8.745 -70.300 2.576 1.00 54.75 305 ASP A O 1
ATOM 2496 N N . ASP A 1 306 ? -9.777 -68.619 1.467 1.00 58.66 306 ASP A N 1
ATOM 2497 C CA . ASP A 1 306 ? -9.847 -67.572 2.504 1.00 58.66 306 ASP A CA 1
ATOM 2498 C C . ASP A 1 306 ? -11.309 -67.064 2.650 1.00 58.66 306 ASP A C 1
ATOM 2500 O O . ASP A 1 306 ? -11.575 -65.882 2.861 1.00 58.66 306 ASP A O 1
ATOM 2504 N N . GLU A 1 307 ? -12.301 -67.952 2.512 1.00 57.84 307 GLU A N 1
ATOM 2505 C CA . GLU A 1 307 ? -13.716 -67.639 2.770 1.00 57.84 307 GLU A CA 1
ATOM 2506 C C . GLU A 1 307 ? -14.319 -68.688 3.722 1.00 57.84 307 GLU A C 1
ATOM 2508 O O . GLU A 1 307 ? -14.705 -69.777 3.305 1.00 57.84 307 GLU A O 1
ATOM 2513 N N . ASN A 1 308 ? -14.415 -68.312 5.006 1.00 54.38 308 ASN A N 1
ATOM 2514 C CA . ASN A 1 308 ? -15.047 -69.001 6.151 1.00 54.38 308 ASN A CA 1
ATOM 2515 C C . ASN A 1 308 ? -14.102 -69.760 7.105 1.00 54.38 308 ASN A C 1
ATOM 2517 O O . ASN A 1 308 ? -14.068 -70.988 7.137 1.00 54.38 308 ASN A O 1
ATOM 2521 N N . LEU A 1 309 ? -13.441 -69.012 7.996 1.00 51.19 309 LEU A N 1
ATOM 2522 C CA . LEU A 1 309 ? -12.975 -69.518 9.293 1.00 51.19 309 LEU A CA 1
ATOM 2523 C C . LEU A 1 309 ? -13.686 -68.765 10.432 1.00 51.19 309 LEU A C 1
ATOM 2525 O O . LEU A 1 309 ? -13.333 -67.634 10.767 1.00 51.19 309 LEU A O 1
ATOM 2529 N N . GLU A 1 310 ? -14.693 -69.407 11.031 1.00 39.03 310 GLU A N 1
ATOM 2530 C CA . GLU A 1 310 ? -15.220 -69.050 12.353 1.00 39.03 310 GLU A CA 1
ATOM 2531 C C . GLU A 1 310 ? -14.196 -69.466 13.420 1.00 39.03 310 GLU A C 1
ATOM 2533 O O . GLU A 1 310 ? -13.767 -70.618 13.492 1.00 39.03 310 GLU A O 1
ATOM 2538 N N . VAL A 1 311 ? -13.761 -68.500 14.228 1.00 42.69 311 VAL A N 1
ATOM 2539 C CA . VAL A 1 311 ? -12.709 -68.667 15.236 1.00 42.69 311 VAL A CA 1
ATOM 2540 C C . VAL A 1 311 ? -13.336 -69.126 16.555 1.00 42.69 311 VAL A C 1
ATOM 2542 O O . VAL A 1 311 ? -13.824 -68.302 17.327 1.00 42.69 311 VAL A O 1
ATOM 2545 N N . GLU A 1 312 ? -13.295 -70.428 16.848 1.00 38.50 312 GLU A N 1
ATOM 2546 C CA . GLU A 1 312 ? -13.480 -70.927 18.217 1.00 38.50 312 GLU A CA 1
ATOM 2547 C C . GLU A 1 312 ? -12.128 -70.970 18.945 1.00 38.50 312 GLU A C 1
ATOM 2549 O O . GLU A 1 312 ? -11.201 -71.691 18.572 1.00 38.50 312 GLU A O 1
ATOM 2554 N N . ALA A 1 313 ? -12.005 -70.161 19.998 1.00 45.00 313 ALA A N 1
ATOM 2555 C CA . ALA A 1 313 ? -10.820 -70.098 20.839 1.00 45.00 313 ALA A CA 1
ATOM 2556 C C . ALA A 1 313 ? -10.760 -71.315 21.777 1.00 45.00 313 ALA A C 1
ATOM 2558 O O . ALA A 1 313 ? -11.422 -71.341 22.814 1.00 45.00 313 ALA A O 1
ATOM 2559 N N . GLN A 1 314 ? -9.936 -72.311 21.444 1.00 45.94 314 GLN A N 1
ATOM 2560 C CA . GLN A 1 314 ? -9.499 -73.313 22.417 1.00 45.94 314 GLN A CA 1
ATOM 2561 C C . GLN A 1 314 ? -8.214 -72.848 23.108 1.00 45.94 314 GLN A C 1
ATOM 2563 O O . GLN A 1 314 ? -7.144 -72.747 22.506 1.00 45.94 314 GLN A O 1
ATOM 2568 N N . GLU A 1 315 ? -8.355 -72.551 24.399 1.00 44.62 315 GLU A N 1
ATOM 2569 C CA . GLU A 1 315 ? -7.280 -72.200 25.320 1.00 44.62 315 GLU A CA 1
ATOM 2570 C C . GLU A 1 315 ? -6.277 -73.353 25.462 1.00 44.62 315 GLU A C 1
ATOM 2572 O O . GLU A 1 315 ? -6.616 -74.494 25.777 1.00 44.62 315 GLU A O 1
ATOM 2577 N N . ASN A 1 316 ? -5.010 -73.030 25.225 1.00 52.34 316 ASN A N 1
ATOM 2578 C CA . ASN A 1 316 ? -3.904 -73.972 25.180 1.00 52.34 316 ASN A CA 1
ATOM 2579 C C . ASN A 1 316 ? -3.259 -74.064 26.577 1.00 52.34 316 ASN A C 1
ATOM 2581 O O . ASN A 1 316 ? -2.342 -73.305 26.897 1.00 52.34 316 ASN A O 1
ATOM 2585 N N . LEU A 1 317 ? -3.758 -74.961 27.434 1.00 52.91 317 LEU A N 1
ATOM 2586 C CA . LEU A 1 317 ? -3.105 -75.310 28.702 1.00 52.91 317 LEU A CA 1
ATOM 2587 C C . LEU A 1 317 ? -2.255 -76.584 28.533 1.00 52.91 317 LEU A C 1
ATOM 2589 O O . LEU A 1 317 ? -2.745 -77.581 28.000 1.00 52.91 317 LEU A O 1
ATOM 2593 N N . PRO A 1 318 ? -0.991 -76.600 28.999 1.00 49.09 318 PRO A N 1
ATOM 2594 C CA . PRO A 1 318 ? -0.115 -77.754 28.835 1.00 49.09 318 PRO A CA 1
ATOM 2595 C C . PRO A 1 318 ? -0.538 -78.931 29.728 1.00 49.09 318 PRO A C 1
ATOM 2597 O O . PRO A 1 318 ? -0.530 -78.855 30.957 1.00 49.09 318 PRO A O 1
ATOM 2600 N N . SER A 1 319 ? -0.855 -80.055 29.083 1.00 49.00 319 SER A N 1
ATOM 2601 C CA . SER A 1 319 ? -1.086 -81.365 29.698 1.00 49.00 319 SER A CA 1
ATOM 2602 C C . SER A 1 319 ? 0.228 -81.952 30.240 1.00 49.00 319 SER A C 1
ATOM 2604 O O . SER A 1 319 ? 1.052 -82.457 29.476 1.00 49.00 319 SER A O 1
ATOM 2606 N N . MET A 1 320 ? 0.415 -81.937 31.562 1.00 40.75 320 MET A N 1
ATOM 2607 C CA . MET A 1 320 ? 1.440 -82.737 32.248 1.00 40.75 320 MET A CA 1
ATOM 2608 C C . MET A 1 320 ? 1.029 -84.219 32.257 1.00 40.75 320 MET A C 1
ATOM 2610 O O . MET A 1 320 ? 0.030 -84.596 32.869 1.00 40.75 320 MET A O 1
ATOM 2614 N N . GLY A 1 321 ? 1.814 -85.053 31.569 1.00 41.47 321 GLY A N 1
ATOM 2615 C CA . GLY A 1 321 ? 1.712 -86.514 31.601 1.00 41.47 321 GLY A CA 1
ATOM 2616 C C . GLY A 1 321 ? 2.067 -87.082 32.978 1.00 41.47 321 GLY A C 1
ATOM 2617 O O . GLY A 1 321 ? 2.934 -86.561 33.675 1.00 41.47 321 GLY A O 1
ATOM 2618 N N . GLY A 1 322 ? 1.343 -88.128 33.374 1.00 40.28 322 GLY A N 1
ATOM 2619 C CA . GLY A 1 322 ? 1.251 -88.597 34.751 1.00 40.28 322 GLY A CA 1
ATOM 2620 C C . GLY A 1 322 ? 2.245 -89.672 35.204 1.00 40.28 322 GLY A C 1
ATOM 2621 O O . GLY A 1 322 ? 3.068 -90.178 34.449 1.00 40.28 322 GLY A O 1
ATOM 2622 N N . MET A 1 323 ? 1.991 -90.067 36.458 1.00 38.88 323 MET A N 1
ATOM 2623 C CA . MET A 1 323 ? 2.475 -91.215 37.240 1.00 38.88 323 MET A CA 1
ATOM 2624 C C . MET A 1 323 ? 3.795 -91.081 38.007 1.00 38.88 323 MET A C 1
ATOM 2626 O O . MET A 1 323 ? 4.870 -90.951 37.435 1.00 38.88 323 MET A O 1
ATOM 2630 N N . GLY A 1 324 ? 3.692 -91.275 39.331 1.00 37.53 324 GLY A N 1
ATOM 2631 C CA . GLY A 1 324 ? 4.841 -91.628 40.166 1.00 37.53 324 GLY A CA 1
ATOM 2632 C C . GLY A 1 324 ? 4.723 -91.396 41.676 1.00 37.53 324 GLY A C 1
ATOM 2633 O O . GLY A 1 324 ? 5.666 -90.880 42.246 1.00 37.53 324 GLY A O 1
ATOM 2634 N N . GLY A 1 325 ? 3.597 -91.761 42.303 1.00 37.44 325 GLY A N 1
ATOM 2635 C CA . GLY A 1 325 ? 3.485 -92.211 43.705 1.00 37.44 325 GLY A CA 1
ATOM 2636 C C . GLY A 1 325 ? 4.097 -91.400 44.862 1.00 37.44 325 GLY A C 1
ATOM 2637 O O . GLY A 1 325 ? 5.300 -91.434 45.075 1.00 37.44 325 GLY A O 1
ATOM 2638 N N . TRP A 1 326 ? 3.232 -90.893 45.748 1.00 38.38 326 TRP A N 1
ATOM 2639 C CA . TRP A 1 326 ? 3.368 -91.093 47.201 1.00 38.38 326 TRP A CA 1
ATOM 2640 C C . TRP A 1 326 ? 2.032 -90.790 47.902 1.00 38.38 326 TRP A C 1
ATOM 2642 O O . TRP A 1 326 ? 1.509 -89.684 47.794 1.00 38.38 326 TRP A O 1
ATOM 2652 N N . THR A 1 327 ? 1.461 -91.774 48.596 1.00 56.41 327 THR A N 1
ATOM 2653 C CA . THR A 1 327 ? 0.291 -91.610 49.475 1.00 56.41 327 THR A CA 1
ATOM 2654 C C . THR A 1 327 ? 0.751 -91.644 50.929 1.00 56.41 327 THR A C 1
ATOM 2656 O O . THR A 1 327 ? 1.351 -92.647 51.324 1.00 56.41 327 THR A O 1
ATOM 2659 N N . PRO A 1 328 ? 0.424 -90.641 51.755 1.00 46.28 328 PRO A N 1
ATOM 2660 C CA . PRO A 1 328 ? 0.343 -90.821 53.191 1.00 46.28 328 PRO A CA 1
ATOM 2661 C C . PRO A 1 328 ? -1.126 -90.969 53.601 1.00 46.28 328 PRO A C 1
ATOM 2663 O O . PRO A 1 328 ? -1.962 -90.109 53.321 1.00 46.28 328 PRO A O 1
ATOM 2666 N N . ASP A 1 329 ? -1.407 -92.098 54.241 1.00 44.72 329 ASP A N 1
ATOM 2667 C CA . ASP A 1 329 ? -2.673 -92.421 54.891 1.00 44.72 329 ASP A CA 1
ATOM 2668 C C . ASP A 1 329 ? -2.955 -91.443 56.042 1.00 44.72 329 ASP A C 1
ATOM 2670 O O . ASP A 1 329 ? -2.035 -90.965 56.714 1.00 44.72 329 ASP A O 1
ATOM 2674 N N . ALA A 1 330 ? -4.231 -91.147 56.272 1.00 46.94 330 ALA A N 1
ATOM 2675 C CA . ALA A 1 330 ? -4.674 -90.265 57.342 1.00 46.94 330 ALA A CA 1
ATOM 2676 C C . ALA A 1 330 ? -5.187 -91.064 58.552 1.00 46.94 330 ALA A C 1
ATOM 2678 O O . ALA A 1 330 ? -6.011 -91.959 58.399 1.00 46.94 330 ALA A O 1
ATOM 2679 N N . ALA A 1 331 ? -4.798 -90.584 59.740 1.00 42.72 331 ALA A N 1
ATOM 2680 C CA . ALA A 1 331 ? -5.398 -90.790 61.065 1.00 42.72 331 ALA A CA 1
ATOM 2681 C C . ALA A 1 331 ? -5.054 -92.064 61.870 1.00 42.72 331 ALA A C 1
ATOM 2683 O O . ALA A 1 331 ? -5.202 -93.185 61.399 1.00 42.72 331 ALA A O 1
ATOM 2684 N N . GLY A 1 332 ? -4.751 -91.845 63.160 1.00 42.25 332 GLY A N 1
ATOM 2685 C CA . GLY A 1 332 ? -4.974 -92.810 64.246 1.00 42.25 332 GLY A CA 1
ATOM 2686 C C . GLY A 1 332 ? -3.761 -93.114 65.134 1.00 42.25 332 GLY A C 1
ATOM 2687 O O . GLY A 1 332 ? -2.890 -93.846 64.692 1.00 42.25 332 GLY A O 1
ATOM 2688 N N . GLU A 1 333 ? -3.811 -92.589 66.370 1.00 38.34 333 GLU A N 1
ATOM 2689 C CA . GLU A 1 333 ? -3.111 -92.987 67.624 1.00 38.34 333 GLU A CA 1
ATOM 2690 C C . GLU A 1 333 ? -1.573 -93.020 67.716 1.00 38.34 333 GLU A C 1
ATOM 2692 O O . GLU A 1 333 ? -0.896 -93.786 66.998 1.00 38.34 333 GLU A O 1
#